Protein AF-A0A967H648-F1 (afdb_monomer)

pLDDT: mean 78.66, std 13.08, range [34.69, 94.19]

Solvent-accessible surface area (backbone atoms only — not comparable to full-atom values): 12223 Å² total; per-residue (Å²): 105,74,70,57,54,51,49,50,52,50,52,52,49,53,51,52,46,51,53,52,24,53,53,24,56,68,68,78,35,31,70,62,16,40,56,47,24,52,52,45,36,76,75,41,70,69,44,62,70,33,41,49,49,37,24,50,20,26,45,75,69,68,37,52,69,63,17,54,51,37,52,57,52,46,42,52,40,26,39,75,76,68,72,42,80,72,54,69,73,56,51,54,53,49,52,30,53,72,71,69,70,58,63,86,79,44,80,46,61,77,72,58,38,86,63,56,53,41,62,64,60,85,86,70,98,63,85,86,79,93,49,65,68,59,34,49,55,48,44,55,51,69,69,36,93,88,54,90,80,86,85,88,82,76,69,87,89,74,45,62,69,59,50,53,49,55,27,47,55,51,43,52,76,71,60,78,36,55,81,36,51,77,65,79,83,64,82,86,61,89,50,82,82,49,52,62,60,53,49,30,60,76,70,72,49,135

Nearest PDB structures (foldseek):
  2ff4-assembly1_A  TM=9.283E-01  e=3.932E-03  Mycobacterium tuberculosis H37Rv
  5lyn-assembly1_B  TM=8.301E-01  e=4.244E-02  Saccharomyces cerevisiae
  3upv-assembly1_A  TM=8.180E-01  e=7.784E-02  Saccharomyces cerevisiae S288C
  2kat-assembly1_A  TM=6.708E-01  e=6.767E-02  Bordetella parapertussis
  2lsu-assembly1_A  TM=6.032E-01  e=6.459E-02  Saccharomyces cerevisiae S288C

Foldseek 3Di:
DVVVVVVVVLVVLLVVLLVVLLVCLVVLNLVVNLVSLVVSCVSPVQDLSSLLSNLSSCVSVVNLVSSLVSLVSNQVCCCVPPVDGDDPVSVVSNVCSVVVVDDPPRPCCVVDVPLQADEPQDDDPDDDPDCVVVLVVLLVLVPPPPRPDDDDDDDPPPCSSVSVSSSQVVCSVVCVRSNHDYDQDCVVPDDPVVVVVSVCVRSVND

Secondary structure (DSSP, 8-state):
-HHHHHHHHHHHHHHHHHHHHHHHHHTT-HHHHHHHHHHHHHH-TT-HHHHHHHHHHHHHTT-HHHHHHHHHHHHHHHHHHH--PPPHHHHHHHHHHHHT------GGGTT-STT---B-PPPPSS---S-HHHHHHHHHHHH-TT---------TTS-HHHHHHHHHHHHHHTT--TT-B-----TT--SGGGHHHHHHHHTT--

Radius of gyration: 24.46 Å; Cα contacts (8 Å, |Δi|>4): 187; chains: 1; bounding box: 44×68×50 Å

Sequence (206 aa):
WLRHEREQMHQTALEAMSTVTQNHLKGDRPELALAVARQQLSLEPWRESAYRQLMTAYALAGDRGNALAQFEQCREVLWEELGVEPAVETVNLYESIKLGDYVPISEDRILEAPDEVRSNLPAYTTPLIGREAEIASLSDFIMEPNIYLITIVGPGGIGKTRLAIAAAERALTTGNFQEGSFFIDLVPLQEAGQILPTLAETLNYP

Mean predicted aligned error: 16.24 Å

Structure (mmCIF, N/CA/C/O backbone):
data_AF-A0A967H648-F1
#
_entry.id   AF-A0A967H648-F1
#
loop_
_atom_site.group_PDB
_atom_site.id
_atom_site.type_symbol
_atom_site.label_atom_id
_atom_site.label_alt_id
_atom_site.label_comp_id
_atom_site.label_asym_id
_atom_site.label_entity_id
_atom_site.label_seq_id
_atom_site.pdbx_PDB_ins_code
_atom_site.Cartn_x
_atom_site.Cartn_y
_atom_site.Cartn_z
_atom_site.occupancy
_atom_site.B_iso_or_equiv
_atom_site.auth_seq_id
_atom_site.auth_comp_id
_atom_site.auth_asym_id
_atom_site.auth_atom_id
_atom_site.pdbx_PDB_model_num
ATOM 1 N N . TRP A 1 1 ? -20.304 26.617 16.965 1.00 59.22 1 TRP A N 1
ATOM 2 C CA . TRP A 1 1 ? -21.127 25.430 16.681 1.00 59.22 1 TRP A CA 1
ATOM 3 C C . TRP A 1 1 ? -21.298 25.237 15.172 1.00 59.22 1 TRP A C 1
ATOM 5 O O . TRP A 1 1 ? -20.530 24.457 14.634 1.00 59.22 1 TRP A O 1
ATOM 15 N N . LEU A 1 2 ? -22.080 26.059 14.453 1.00 70.88 2 LEU A N 1
ATOM 16 C CA . LEU A 1 2 ? -22.266 25.949 12.984 1.00 70.88 2 LEU A CA 1
ATOM 17 C C . LEU A 1 2 ? -20.971 25.896 12.138 1.00 70.88 2 LEU A C 1
ATOM 19 O O . LEU A 1 2 ? -20.898 25.153 11.168 1.00 70.88 2 LEU A O 1
ATOM 23 N N . ARG A 1 3 ? -19.924 26.658 12.494 1.00 71.31 3 ARG A N 1
ATOM 24 C CA . ARG A 1 3 ? -18.629 26.629 11.777 1.00 71.31 3 ARG A CA 1
ATOM 25 C C . ARG A 1 3 ? -17.872 25.305 11.964 1.00 71.31 3 ARG A C 1
ATOM 27 O O . ARG A 1 3 ? -17.203 24.867 11.043 1.00 71.31 3 ARG A O 1
ATOM 34 N N . HIS A 1 4 ? -17.977 24.694 13.143 1.00 61.25 4 HIS A N 1
ATOM 35 C CA . HIS A 1 4 ? -17.301 23.433 13.462 1.00 61.25 4 HIS A CA 1
ATOM 36 C C . HIS A 1 4 ? -18.004 22.250 12.794 1.00 61.25 4 HIS A C 1
ATOM 38 O O . HIS A 1 4 ? -17.353 21.393 12.220 1.00 61.25 4 HIS A O 1
ATOM 44 N N . GLU A 1 5 ? -19.335 22.268 12.790 1.00 68.50 5 GLU A N 1
ATOM 45 C CA . GLU A 1 5 ? -20.158 21.253 12.134 1.00 68.50 5 GLU A CA 1
ATOM 46 C C . GLU A 1 5 ? -20.020 21.300 10.606 1.00 68.50 5 GLU A C 1
ATOM 48 O O . GLU A 1 5 ? -19.878 20.263 9.965 1.00 68.50 5 GLU A O 1
ATOM 53 N N . ARG A 1 6 ? -19.938 22.504 10.019 1.00 73.38 6 ARG A N 1
ATOM 54 C CA . ARG A 1 6 ? -19.627 22.672 8.591 1.00 73.38 6 ARG A CA 1
ATOM 55 C C . ARG A 1 6 ? -18.245 22.125 8.229 1.00 73.38 6 ARG A C 1
ATOM 57 O O . ARG A 1 6 ? -18.109 21.501 7.187 1.00 73.38 6 ARG A O 1
ATOM 64 N N . GLU A 1 7 ? -17.241 22.367 9.070 1.00 73.56 7 GLU A N 1
ATOM 65 C CA . GLU A 1 7 ? -15.884 21.850 8.858 1.00 73.56 7 GLU A CA 1
ATOM 66 C C . GLU A 1 7 ? -15.846 20.321 8.961 1.00 73.56 7 GLU A C 1
ATOM 68 O O . GLU A 1 7 ? -15.281 19.663 8.098 1.00 73.56 7 GLU A O 1
ATOM 73 N N . GLN A 1 8 ? -16.520 19.739 9.956 1.00 72.38 8 GLN A N 1
ATOM 74 C CA . GLN A 1 8 ? -16.640 18.285 10.080 1.00 72.38 8 GLN A CA 1
ATOM 75 C C . GLN A 1 8 ? -17.327 17.668 8.859 1.00 72.38 8 GLN A C 1
ATOM 77 O O . GLN A 1 8 ? -16.794 16.733 8.276 1.00 72.38 8 GLN A O 1
ATOM 82 N N . MET A 1 9 ? -18.459 18.228 8.417 1.00 75.81 9 MET A N 1
ATOM 83 C CA . MET A 1 9 ? -19.143 17.769 7.204 1.00 75.81 9 MET A CA 1
ATOM 84 C C . MET A 1 9 ? -18.262 17.880 5.955 1.00 75.81 9 MET A C 1
ATOM 86 O O . MET A 1 9 ? -18.315 17.004 5.096 1.00 75.81 9 MET A O 1
ATOM 90 N N . HIS A 1 10 ? -17.451 18.935 5.855 1.00 75.12 10 HIS A N 1
ATOM 91 C CA . HIS A 1 10 ? -16.510 19.132 4.756 1.00 75.12 10 HIS A CA 1
ATOM 92 C C . HIS A 1 10 ? -15.409 18.062 4.746 1.00 75.12 10 HIS A C 1
ATOM 94 O O . HIS A 1 10 ? -15.196 17.417 3.720 1.00 75.12 10 HIS A O 1
ATOM 100 N N . GLN A 1 11 ? -14.779 17.804 5.897 1.00 74.62 11 GLN A N 1
ATOM 101 C CA . GLN A 1 11 ? -13.762 16.756 6.037 1.00 74.62 11 GLN A CA 1
ATOM 102 C C . GLN A 1 11 ? -14.338 15.366 5.744 1.00 74.62 11 GLN A C 1
ATOM 104 O O . GLN A 1 11 ? -13.783 14.635 4.927 1.00 74.62 11 GLN A O 1
ATOM 109 N N . THR A 1 12 ? -15.504 15.032 6.310 1.00 78.56 12 THR A N 1
ATOM 110 C CA . THR A 1 12 ? -16.178 13.747 6.061 1.00 78.56 12 THR A CA 1
ATOM 111 C C . THR A 1 12 ? -16.561 13.573 4.590 1.00 78.56 12 THR A C 1
ATOM 113 O O . THR A 1 12 ? -16.426 12.479 4.045 1.00 78.56 12 THR A O 1
ATOM 116 N N . ALA A 1 13 ? -17.018 14.635 3.918 1.00 74.62 13 ALA A N 1
ATOM 117 C CA . ALA A 1 13 ? -17.323 14.581 2.491 1.00 74.62 13 ALA A CA 1
ATOM 118 C C . ALA A 1 13 ? -16.065 14.297 1.656 1.00 74.62 13 ALA A C 1
ATOM 120 O O . ALA A 1 13 ? -16.106 13.456 0.762 1.00 74.62 13 ALA A O 1
ATOM 121 N N . LEU A 1 14 ? -14.942 14.947 1.966 1.00 73.00 14 LEU A N 1
ATOM 122 C CA . LEU A 1 14 ? -13.683 14.751 1.245 1.00 73.00 14 LEU A CA 1
ATOM 123 C C . LEU A 1 14 ? -13.066 13.371 1.495 1.00 73.00 14 LEU A C 1
ATOM 125 O O . LEU A 1 14 ? -12.559 12.758 0.556 1.00 73.00 14 LEU A O 1
ATOM 129 N N . GLU A 1 15 ? -13.153 12.851 2.719 1.00 75.81 15 GLU A N 1
ATOM 130 C CA . GLU A 1 15 ? -12.766 11.473 3.042 1.00 75.81 15 GLU A CA 1
ATOM 131 C C . GLU A 1 15 ? -13.607 10.465 2.251 1.00 75.81 15 GLU A C 1
ATOM 133 O O . GLU A 1 15 ? -13.053 9.622 1.545 1.00 75.81 15 GLU A O 1
ATOM 138 N N . ALA A 1 16 ? -14.937 10.606 2.274 1.00 72.44 16 ALA A N 1
ATOM 139 C CA . ALA A 1 16 ? -15.838 9.730 1.531 1.00 72.44 16 ALA A CA 1
ATOM 140 C C . ALA A 1 16 ? -15.582 9.787 0.015 1.00 72.44 16 ALA A C 1
ATOM 142 O O . ALA A 1 16 ? -15.537 8.751 -0.651 1.00 72.44 16 ALA A O 1
ATOM 143 N N . MET A 1 17 ? -15.368 10.984 -0.539 1.00 73.44 17 MET A N 1
ATOM 144 C CA . MET A 1 17 ? -15.023 11.160 -1.951 1.00 73.44 17 MET A CA 1
ATOM 145 C C . MET A 1 17 ? -13.672 10.527 -2.289 1.00 73.44 17 MET A C 1
ATOM 147 O O . MET A 1 17 ? -13.553 9.909 -3.343 1.00 73.44 17 MET A O 1
ATOM 151 N N . SER A 1 18 ? -12.680 10.621 -1.400 1.00 74.44 18 SER A N 1
ATOM 152 C CA . SER A 1 18 ? -11.383 9.963 -1.581 1.00 74.44 18 SER A CA 1
ATOM 153 C C . SER A 1 18 ? -11.526 8.439 -1.629 1.00 74.44 18 SER A C 1
ATOM 155 O O . SER A 1 18 ? -10.979 7.806 -2.533 1.00 74.44 18 SER A O 1
ATOM 157 N N . THR A 1 19 ? -12.313 7.853 -0.721 1.00 72.44 19 THR A N 1
ATOM 158 C CA . THR A 1 19 ? -12.600 6.409 -0.705 1.00 72.44 19 THR A CA 1
ATOM 159 C C . THR A 1 19 ? -13.318 5.958 -1.979 1.00 72.44 19 THR A C 1
ATOM 161 O O . THR A 1 19 ? -12.936 4.959 -2.587 1.00 72.44 19 THR A O 1
ATOM 164 N N . VAL A 1 20 ? -14.330 6.705 -2.434 1.00 72.69 20 VAL A N 1
ATOM 165 C CA . VAL A 1 20 ? -15.060 6.394 -3.676 1.00 72.69 20 VAL A CA 1
ATOM 166 C C . VAL A 1 20 ? -14.138 6.468 -4.894 1.00 72.69 20 VAL A C 1
ATOM 168 O O . VAL A 1 20 ? -14.156 5.559 -5.727 1.00 72.69 20 VAL A O 1
ATOM 171 N N . THR A 1 21 ? -13.298 7.502 -4.992 1.00 71.19 21 THR A N 1
ATOM 172 C CA . THR A 1 21 ? -12.327 7.617 -6.085 1.00 71.19 21 THR A CA 1
ATOM 173 C C . THR A 1 21 ? -11.345 6.449 -6.084 1.00 71.19 21 THR A C 1
ATOM 175 O O . THR A 1 21 ? -11.124 5.852 -7.135 1.00 71.19 21 THR A O 1
ATOM 178 N N . GLN A 1 22 ? -10.788 6.080 -4.925 1.00 74.06 22 GLN A N 1
ATOM 179 C CA . GLN A 1 22 ? -9.893 4.925 -4.815 1.00 74.06 22 GLN A CA 1
ATOM 180 C C . GLN A 1 22 ? -10.574 3.639 -5.292 1.00 74.06 22 GLN A C 1
ATOM 182 O O . GLN A 1 22 ? -9.993 2.915 -6.096 1.00 74.06 22 GLN A O 1
ATOM 187 N N . ASN A 1 23 ? -11.819 3.386 -4.885 1.00 69.50 23 ASN A N 1
ATOM 188 C CA . ASN A 1 23 ? -12.576 2.213 -5.330 1.00 69.50 23 ASN A CA 1
ATOM 189 C C . ASN A 1 23 ? -12.805 2.201 -6.852 1.00 69.50 23 ASN A C 1
ATOM 191 O O . ASN A 1 23 ? -12.713 1.149 -7.483 1.00 69.50 23 ASN A O 1
ATOM 195 N N . HIS A 1 24 ? -13.051 3.358 -7.473 1.00 71.62 24 HIS A N 1
ATOM 196 C CA . HIS A 1 24 ? -13.185 3.454 -8.931 1.00 71.62 24 HIS A CA 1
ATOM 197 C C . HIS A 1 24 ? -11.870 3.239 -9.685 1.00 71.62 24 HIS A C 1
ATOM 199 O O . HIS A 1 24 ? -11.883 2.604 -10.739 1.00 71.62 24 HIS A O 1
ATOM 205 N N . LEU A 1 25 ? -10.751 3.727 -9.142 1.00 69.06 25 LEU A N 1
ATOM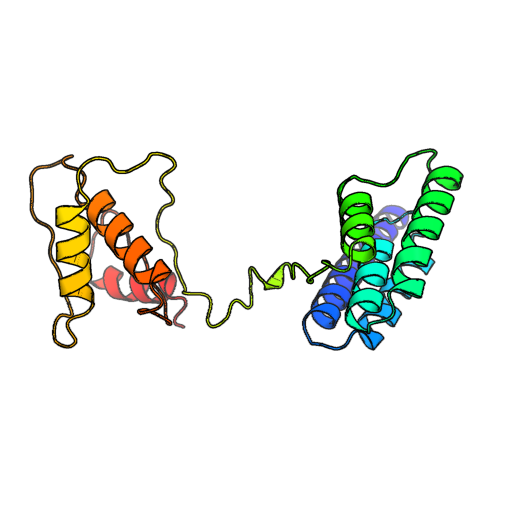 206 C CA . LEU A 1 25 ? -9.417 3.480 -9.698 1.00 69.06 25 LEU A CA 1
ATOM 207 C C . LEU A 1 25 ? -9.052 1.991 -9.670 1.00 69.06 25 LEU A C 1
ATOM 209 O O . LEU A 1 25 ? -8.361 1.520 -10.565 1.00 69.06 25 LEU A O 1
ATOM 213 N N . LYS A 1 26 ? -9.536 1.255 -8.664 1.00 69.25 26 LYS A N 1
ATOM 214 C CA . LYS A 1 26 ? -9.311 -0.189 -8.515 1.00 69.25 26 LYS A CA 1
ATOM 215 C C . LYS A 1 26 ? -10.213 -1.025 -9.426 1.00 69.25 26 LYS A C 1
ATOM 217 O O . LYS A 1 26 ? -9.751 -1.979 -10.032 1.00 69.25 26 LYS A O 1
ATOM 222 N N . GLY A 1 27 ? -11.484 -0.645 -9.572 1.00 66.31 27 GLY A N 1
ATOM 223 C CA . GLY A 1 27 ? -12.483 -1.400 -10.340 1.00 66.31 27 GLY A CA 1
ATOM 224 C C . GLY A 1 27 ? -12.446 -1.225 -11.866 1.00 66.31 27 GLY A C 1
ATOM 225 O O . GLY A 1 27 ? -13.492 -1.401 -12.489 1.00 66.31 27 GLY A O 1
ATOM 226 N N . ASP A 1 28 ? -11.309 -0.823 -12.447 1.00 63.34 28 ASP A N 1
ATOM 227 C CA . ASP A 1 28 ? -11.113 -0.548 -13.887 1.00 63.34 28 ASP A CA 1
ATOM 228 C C . ASP A 1 28 ? -12.129 0.454 -14.486 1.00 63.34 28 ASP A C 1
ATOM 230 O O . ASP A 1 28 ? -12.568 0.354 -15.631 1.00 63.34 28 ASP A O 1
ATOM 234 N N . ARG A 1 29 ? -12.558 1.446 -13.687 1.00 71.19 29 ARG A N 1
ATOM 235 C CA . ARG A 1 29 ? -13.487 2.516 -14.111 1.00 71.19 29 ARG A CA 1
ATOM 236 C C . ARG A 1 29 ? -12.846 3.898 -13.946 1.00 71.19 29 ARG A C 1
ATOM 238 O O . ARG A 1 29 ? -13.342 4.709 -13.154 1.00 71.19 29 ARG A O 1
ATOM 245 N N . PRO A 1 30 ? -11.769 4.206 -14.694 1.00 72.00 30 PRO A N 1
ATOM 246 C CA . PRO A 1 30 ? -11.028 5.459 -14.543 1.00 72.00 30 PRO A CA 1
ATOM 247 C C . PRO A 1 30 ? -11.895 6.698 -14.812 1.00 72.00 30 PRO A C 1
ATOM 249 O O . PRO A 1 30 ? -11.698 7.737 -14.188 1.00 72.00 30 PRO A O 1
ATOM 252 N N . GLU A 1 31 ? -12.917 6.589 -15.662 1.00 74.50 31 GLU A N 1
ATOM 253 C CA . GLU A 1 31 ? -13.843 7.687 -15.972 1.00 74.50 31 GLU A CA 1
ATOM 254 C C . GLU A 1 31 ? -14.627 8.184 -14.746 1.00 74.50 31 GLU A C 1
ATOM 256 O O . GLU A 1 31 ? -14.790 9.391 -14.549 1.00 74.50 31 GLU A O 1
ATOM 261 N N . LEU A 1 32 ? -15.078 7.266 -13.885 1.00 74.19 32 LEU A N 1
ATOM 262 C CA . LEU A 1 32 ? -15.800 7.621 -12.660 1.00 74.19 32 LEU A CA 1
ATOM 263 C C . LEU A 1 32 ? -14.851 8.215 -11.613 1.00 74.19 32 LEU A C 1
ATOM 265 O O . LEU A 1 32 ? -15.215 9.167 -10.923 1.00 74.19 32 LEU A O 1
ATOM 269 N N . ALA A 1 33 ? -13.614 7.715 -11.544 1.00 76.50 33 ALA A N 1
ATOM 270 C CA . ALA A 1 33 ? -12.578 8.288 -10.692 1.00 76.50 33 ALA A CA 1
ATOM 271 C C . ALA A 1 33 ? -12.236 9.734 -11.095 1.00 76.50 33 ALA A C 1
ATOM 273 O O . ALA A 1 33 ? -12.127 10.604 -10.230 1.00 76.50 33 ALA A O 1
ATOM 274 N N . LEU A 1 34 ? -12.142 10.015 -12.402 1.00 81.81 34 LEU A N 1
ATOM 275 C CA . LEU A 1 34 ? -11.912 11.365 -12.926 1.00 81.81 34 LEU A CA 1
ATOM 276 C C . LEU A 1 34 ? -13.003 12.344 -12.479 1.00 81.81 34 LEU A C 1
ATOM 278 O O . LEU A 1 34 ? -12.693 13.462 -12.065 1.00 81.81 34 LEU A O 1
ATOM 282 N N . ALA A 1 35 ? -14.273 11.940 -12.550 1.00 81.75 35 ALA A N 1
ATOM 283 C CA . ALA A 1 35 ? -15.392 12.798 -12.171 1.00 81.75 35 ALA A CA 1
ATOM 284 C C . ALA A 1 35 ? -15.342 13.186 -10.682 1.00 81.75 35 ALA A C 1
ATOM 286 O O . ALA A 1 35 ? -15.442 14.369 -10.347 1.00 81.75 35 ALA A O 1
ATOM 287 N N . VAL A 1 36 ? -15.128 12.208 -9.796 1.00 78.62 36 VAL A N 1
ATOM 288 C CA . VAL A 1 36 ? -15.108 12.438 -8.342 1.00 78.62 36 VAL A CA 1
ATOM 289 C C . VAL A 1 36 ? -13.867 13.230 -7.917 1.00 78.62 36 VAL A C 1
ATOM 291 O O . VAL A 1 36 ? -13.980 14.160 -7.120 1.00 78.62 36 VAL A O 1
ATOM 294 N N . ALA A 1 37 ? -12.693 12.940 -8.483 1.00 81.88 37 ALA A N 1
ATOM 295 C CA . ALA A 1 37 ? -11.467 13.671 -8.162 1.00 81.88 37 ALA A CA 1
ATOM 296 C C . ALA A 1 37 ? -11.504 15.140 -8.632 1.00 81.88 37 ALA A C 1
ATOM 298 O O . ALA A 1 37 ? -11.070 16.031 -7.903 1.00 81.88 37 ALA A O 1
ATOM 299 N N . ARG A 1 38 ? -12.110 15.436 -9.794 1.00 85.56 38 ARG A N 1
ATOM 300 C CA . ARG A 1 38 ? -12.354 16.830 -10.222 1.00 85.56 38 ARG A CA 1
ATOM 301 C C . ARG A 1 38 ? -13.264 17.574 -9.249 1.00 85.56 38 ARG A C 1
ATOM 303 O O . ARG A 1 38 ? -13.045 18.753 -8.980 1.00 85.56 38 ARG A O 1
ATOM 310 N N . GLN A 1 39 ? -14.269 16.892 -8.705 1.00 85.88 39 GLN A N 1
ATOM 311 C CA . GLN A 1 39 ? -15.148 17.487 -7.706 1.00 85.88 39 GLN A CA 1
ATOM 312 C C . GLN A 1 39 ? -14.391 17.789 -6.399 1.00 85.88 39 GLN A C 1
ATOM 314 O O . GLN A 1 39 ? -14.629 18.838 -5.808 1.00 85.88 39 GLN A O 1
ATOM 319 N N . GLN A 1 40 ? -13.427 16.956 -5.985 1.00 84.50 40 GLN A N 1
ATOM 320 C CA . GLN A 1 40 ? -12.563 17.268 -4.835 1.00 84.50 40 GLN A CA 1
ATOM 321 C C . GLN A 1 40 ? -11.733 18.540 -5.069 1.00 84.50 40 GLN A C 1
ATOM 323 O O . GLN A 1 40 ? -11.703 19.404 -4.198 1.00 84.50 40 GLN A O 1
ATOM 328 N N . LEU A 1 41 ? -11.136 18.710 -6.257 1.00 87.81 41 LEU A N 1
ATOM 329 C CA . LEU A 1 41 ? -10.382 19.930 -6.590 1.00 87.81 41 LEU A CA 1
ATOM 330 C C . LEU A 1 41 ? -11.250 21.189 -6.643 1.00 87.81 41 LEU A C 1
ATOM 332 O O . LEU A 1 41 ? -10.764 22.278 -6.358 1.00 87.81 41 LEU A O 1
ATOM 336 N N . SER A 1 42 ? -12.538 21.061 -6.977 1.00 88.88 42 SER A N 1
ATOM 337 C CA . SER A 1 42 ? -13.464 22.199 -6.918 1.00 88.88 42 SER A CA 1
ATOM 338 C C . SER A 1 42 ? -13.749 22.675 -5.487 1.00 88.88 42 SER A C 1
ATOM 340 O O . SER A 1 42 ? -14.147 23.823 -5.300 1.00 88.88 42 SER A O 1
ATOM 342 N N . LEU A 1 43 ? -13.549 21.801 -4.492 1.00 84.94 43 LEU A N 1
ATOM 343 C CA . LEU A 1 43 ? -13.720 22.105 -3.070 1.00 84.94 43 LEU A CA 1
ATOM 344 C C . LEU A 1 43 ? -12.409 22.588 -2.437 1.00 84.94 43 LEU A C 1
ATOM 346 O O . LEU A 1 43 ? -12.404 23.611 -1.758 1.00 84.94 43 LEU A O 1
ATOM 350 N N . GLU A 1 44 ? -11.306 21.878 -2.687 1.00 85.44 44 GLU A N 1
ATOM 351 C CA . GLU A 1 44 ? -9.973 22.203 -2.166 1.00 85.44 44 GLU A CA 1
ATOM 352 C C . GLU A 1 44 ? -8.922 22.148 -3.290 1.00 85.44 44 GLU A C 1
ATOM 354 O O . GLU A 1 44 ? -8.289 21.107 -3.500 1.00 85.44 44 GLU A O 1
ATOM 359 N N . PRO A 1 45 ? -8.692 23.264 -4.011 1.00 89.69 45 PRO A N 1
ATOM 360 C CA . PRO A 1 45 ? -7.738 23.309 -5.118 1.00 89.69 45 PRO A CA 1
ATOM 361 C C . PRO A 1 45 ? -6.295 22.982 -4.728 1.00 89.69 45 PRO A C 1
ATOM 363 O O . PRO A 1 45 ? -5.541 22.535 -5.580 1.00 89.69 45 PRO A O 1
ATOM 366 N N . TRP A 1 46 ? -5.903 23.184 -3.466 1.00 84.19 46 TRP A N 1
ATOM 367 C CA . TRP A 1 46 ? -4.557 22.904 -2.940 1.00 84.19 46 TRP A CA 1
ATOM 368 C C . TRP A 1 46 ? -4.369 21.456 -2.452 1.00 84.19 46 TRP A C 1
ATOM 370 O O . TRP A 1 46 ? -3.314 21.103 -1.925 1.00 84.19 46 TRP A O 1
ATOM 380 N N . ARG A 1 47 ? -5.384 20.591 -2.572 1.00 86.25 47 ARG A N 1
ATOM 381 C CA . ARG A 1 47 ? -5.324 19.225 -2.041 1.00 86.25 47 ARG A CA 1
ATOM 382 C C . ARG A 1 47 ? -4.587 18.282 -2.993 1.00 86.25 47 ARG A C 1
ATOM 384 O O . ARG A 1 47 ? -5.164 17.726 -3.926 1.00 86.25 47 ARG A O 1
ATOM 391 N N . GLU A 1 48 ? -3.322 18.005 -2.690 1.00 87.75 48 GLU A N 1
ATOM 392 C CA . GLU A 1 48 ? -2.458 17.127 -3.497 1.00 87.75 48 GLU A CA 1
ATOM 393 C C . GLU A 1 48 ? -3.026 15.726 -3.750 1.00 87.75 48 GLU A C 1
ATOM 395 O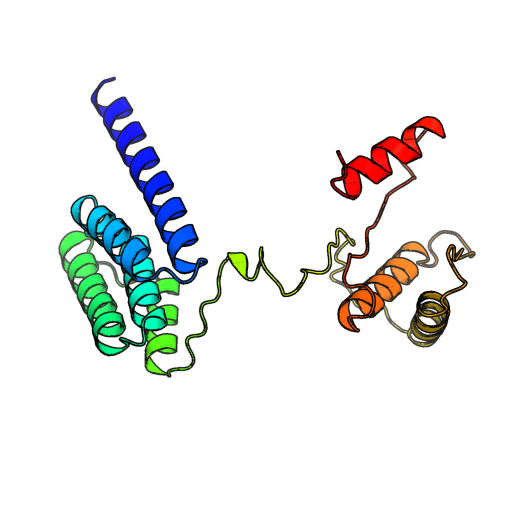 O . GLU A 1 48 ? -2.831 15.160 -4.826 1.00 87.75 48 GLU A O 1
ATOM 400 N N . SER A 1 49 ? -3.754 15.152 -2.783 1.00 84.88 49 SER A N 1
ATOM 401 C CA . SER A 1 49 ? -4.334 13.811 -2.930 1.00 84.88 49 SER A CA 1
ATOM 402 C C . SER A 1 49 ? -5.303 13.719 -4.112 1.00 84.88 49 SER A C 1
ATOM 404 O O . SER A 1 49 ? -5.353 12.682 -4.770 1.00 84.88 49 SER A O 1
ATOM 406 N N . ALA A 1 50 ? -6.041 14.794 -4.408 1.00 86.62 50 ALA A N 1
ATOM 407 C CA . ALA A 1 50 ? -6.981 14.840 -5.523 1.00 86.62 50 ALA A CA 1
ATOM 408 C C . ALA A 1 50 ? -6.252 14.929 -6.877 1.00 86.62 50 ALA A C 1
ATOM 410 O O . ALA A 1 50 ? -6.641 14.245 -7.825 1.00 86.62 50 ALA A O 1
ATOM 411 N N . TYR A 1 51 ? -5.140 15.673 -6.959 1.00 91.56 51 TYR A N 1
ATOM 412 C CA . TYR A 1 51 ? -4.279 15.657 -8.149 1.00 91.56 51 TYR A CA 1
ATOM 413 C C . TYR A 1 51 ? -3.660 14.284 -8.377 1.00 91.56 51 TYR A C 1
ATOM 415 O O . TYR A 1 51 ? -3.719 13.781 -9.496 1.00 91.56 51 TYR A O 1
ATOM 423 N N . ARG A 1 52 ? -3.145 13.629 -7.326 1.00 91.06 52 ARG A N 1
ATOM 424 C CA . ARG A 1 52 ? -2.623 12.258 -7.440 1.00 91.06 52 ARG A CA 1
ATOM 425 C C . ARG A 1 52 ? -3.687 11.294 -7.970 1.00 91.06 52 ARG A C 1
ATOM 427 O O . ARG A 1 52 ? -3.396 10.504 -8.859 1.00 91.06 52 ARG A O 1
ATOM 434 N N . GLN A 1 53 ? -4.933 11.402 -7.506 1.00 88.69 53 GLN A N 1
ATOM 435 C CA . GLN A 1 53 ? -6.043 10.593 -8.022 1.00 88.69 53 GLN A CA 1
ATOM 436 C C . GLN A 1 53 ? -6.326 10.841 -9.513 1.00 88.69 53 GLN A C 1
ATOM 438 O O . GLN A 1 53 ? -6.543 9.880 -10.251 1.00 88.69 53 GLN A O 1
ATOM 443 N N . LEU A 1 54 ? -6.288 12.096 -9.979 1.00 90.62 54 LEU A N 1
ATOM 444 C CA . LEU A 1 54 ? -6.445 12.417 -11.404 1.00 90.62 54 LEU A CA 1
ATOM 445 C C . LEU A 1 54 ? -5.274 11.914 -12.247 1.00 90.62 54 LEU A C 1
ATOM 447 O O . LEU A 1 54 ? -5.501 11.326 -13.302 1.00 90.62 54 LEU A O 1
ATOM 451 N N . MET A 1 55 ? -4.039 12.113 -11.781 1.00 91.38 55 MET A N 1
ATOM 452 C CA . MET A 1 55 ? -2.829 11.606 -12.432 1.00 91.38 55 MET A CA 1
ATOM 453 C C . MET A 1 55 ? -2.916 10.090 -12.632 1.00 91.38 55 MET A C 1
ATOM 455 O O . MET A 1 55 ? -2.717 9.606 -13.745 1.00 91.38 55 MET A O 1
ATOM 459 N N . THR A 1 56 ? -3.300 9.356 -11.584 1.00 88.69 56 THR A N 1
ATOM 460 C CA . THR A 1 56 ? -3.514 7.906 -11.641 1.00 88.69 56 THR A CA 1
ATOM 461 C C . THR A 1 56 ? -4.637 7.531 -12.603 1.00 88.69 56 THR A C 1
ATOM 463 O O . THR A 1 56 ? -4.449 6.648 -13.435 1.00 88.69 56 THR A O 1
ATOM 466 N N . ALA A 1 57 ? -5.792 8.203 -12.543 1.00 87.44 57 ALA A N 1
ATOM 467 C CA . ALA A 1 57 ? -6.925 7.899 -13.418 1.00 87.44 57 ALA A CA 1
ATOM 468 C C . ALA A 1 57 ? -6.574 8.066 -14.905 1.00 87.44 57 ALA A C 1
ATOM 470 O O . ALA A 1 57 ? -6.892 7.200 -15.719 1.00 87.44 57 ALA A O 1
ATOM 471 N N . TYR A 1 58 ? -5.882 9.154 -15.256 1.00 87.50 58 TYR A N 1
ATOM 472 C CA . TYR A 1 58 ? -5.414 9.389 -16.620 1.00 87.50 58 TYR A CA 1
ATOM 473 C C . TYR A 1 58 ? -4.346 8.383 -17.047 1.00 87.50 58 TYR A C 1
ATOM 475 O O . TYR A 1 58 ? -4.403 7.885 -18.169 1.00 87.50 58 TYR A O 1
ATOM 483 N N . ALA A 1 59 ? -3.410 8.038 -16.159 1.00 87.25 59 ALA A N 1
ATOM 484 C CA . ALA A 1 59 ? -2.400 7.027 -16.448 1.00 87.25 59 ALA A CA 1
ATOM 485 C C . ALA A 1 59 ? -3.031 5.651 -16.732 1.00 87.25 59 ALA A C 1
ATOM 487 O O . ALA A 1 59 ? -2.640 5.000 -17.699 1.00 87.25 59 ALA A O 1
ATOM 488 N N . LEU A 1 60 ? -4.052 5.245 -15.964 1.00 82.81 60 LEU A N 1
ATOM 489 C CA . LEU A 1 60 ? -4.799 3.998 -16.191 1.00 82.81 60 LEU A CA 1
ATOM 490 C C . LEU A 1 60 ? -5.619 4.018 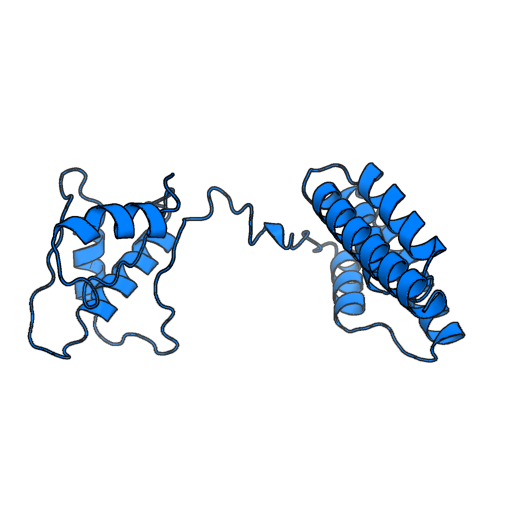-17.478 1.00 82.81 60 LEU A C 1
ATOM 492 O O . LEU A 1 60 ? -5.687 3.015 -18.180 1.00 82.81 60 LEU A O 1
ATOM 496 N N . ALA A 1 61 ? -6.185 5.172 -17.829 1.00 83.38 61 ALA A N 1
ATOM 497 C CA . ALA A 1 61 ? -6.862 5.368 -19.107 1.00 83.38 61 ALA A CA 1
ATOM 498 C C . ALA A 1 61 ? -5.894 5.420 -20.312 1.00 83.38 61 ALA A C 1
ATOM 500 O O . ALA A 1 61 ? -6.338 5.592 -21.446 1.00 83.38 61 ALA A O 1
ATOM 501 N N . GLY A 1 62 ? -4.577 5.303 -20.092 1.00 84.06 62 GLY A N 1
ATOM 502 C CA . GLY A 1 62 ? -3.549 5.401 -21.131 1.00 84.06 62 GLY A CA 1
ATOM 503 C C . GLY A 1 62 ? -3.252 6.833 -21.592 1.00 84.06 62 GLY A C 1
ATOM 504 O O . GLY A 1 62 ? -2.450 7.037 -22.503 1.00 84.06 62 GLY A O 1
ATOM 505 N N . ASP A 1 63 ? -3.850 7.841 -20.956 1.00 86.00 63 ASP A N 1
ATOM 506 C CA . ASP A 1 63 ? -3.678 9.254 -21.285 1.00 86.00 63 ASP A CA 1
ATOM 507 C C . ASP A 1 63 ? -2.570 9.893 -20.440 1.00 86.00 63 ASP A C 1
ATOM 509 O O . ASP A 1 63 ? -2.772 10.727 -19.553 1.00 86.00 63 ASP A O 1
ATOM 513 N N . ARG A 1 64 ? -1.337 9.486 -20.732 1.00 87.94 64 ARG A N 1
ATOM 514 C CA . ARG A 1 64 ? -0.146 9.991 -20.042 1.00 87.94 64 ARG A CA 1
ATOM 515 C C . ARG A 1 64 ? 0.016 11.513 -20.154 1.00 87.94 64 ARG A C 1
ATOM 517 O O . ARG A 1 64 ? 0.546 12.134 -19.236 1.00 87.94 64 ARG A O 1
ATOM 524 N N . GLY A 1 65 ? -0.409 12.117 -21.264 1.00 87.25 65 GLY A N 1
ATOM 525 C CA . GLY A 1 65 ? -0.290 13.561 -21.481 1.00 87.25 65 GLY A CA 1
ATOM 526 C C . GLY A 1 65 ? -1.105 14.351 -20.462 1.00 87.25 65 GLY A C 1
ATOM 527 O O . GLY A 1 65 ? -0.567 15.234 -19.792 1.00 87.25 65 GLY A O 1
ATOM 528 N N . ASN A 1 66 ? -2.375 13.974 -20.284 1.00 89.38 66 ASN A N 1
ATOM 529 C CA . ASN A 1 66 ? -3.225 14.588 -19.270 1.00 89.38 66 ASN A CA 1
ATOM 530 C C . ASN A 1 66 ? -2.743 14.286 -17.846 1.00 89.38 66 ASN A C 1
ATOM 532 O O . ASN A 1 66 ? -2.789 15.178 -17.002 1.00 89.38 66 ASN A O 1
ATOM 536 N N . ALA A 1 67 ? -2.205 13.091 -17.581 1.00 89.94 67 ALA A N 1
ATOM 537 C CA . ALA A 1 67 ? -1.630 12.769 -16.276 1.00 89.94 67 ALA A CA 1
ATOM 538 C C . ALA A 1 67 ? -0.474 13.714 -15.890 1.00 89.94 67 ALA A C 1
ATOM 540 O O . ALA A 1 67 ? -0.469 14.266 -14.792 1.00 89.94 67 ALA A O 1
ATOM 541 N N . LEU A 1 68 ? 0.479 13.963 -16.795 1.00 91.88 68 LEU A N 1
ATOM 542 C CA . LEU A 1 68 ? 1.603 14.870 -16.523 1.00 91.88 68 LEU A CA 1
ATOM 543 C C . LEU A 1 68 ? 1.152 16.332 -16.388 1.00 91.88 68 LEU A C 1
ATOM 545 O O . LEU A 1 68 ? 1.681 17.053 -15.547 1.00 91.88 68 LEU A O 1
ATOM 549 N N . ALA A 1 69 ? 0.142 16.757 -17.153 1.00 91.94 69 ALA A N 1
ATOM 550 C CA . ALA A 1 69 ? -0.421 18.103 -17.038 1.00 91.94 69 ALA A CA 1
ATOM 551 C C . ALA A 1 69 ? -1.026 18.375 -15.646 1.00 91.94 69 ALA A C 1
ATOM 553 O O . ALA A 1 69 ? -0.931 19.493 -15.146 1.00 91.94 69 ALA A O 1
ATOM 554 N N . GLN A 1 70 ? -1.602 17.357 -14.991 1.00 94.06 70 GLN A N 1
ATOM 555 C CA . GLN A 1 70 ? -2.140 17.503 -13.632 1.00 94.06 70 GLN A CA 1
ATOM 556 C C . GLN A 1 70 ? -1.057 17.764 -12.578 1.00 94.06 70 GLN A C 1
ATOM 558 O O . GLN A 1 70 ? -1.321 18.469 -11.608 1.00 94.06 70 GLN A O 1
ATOM 563 N N . PHE A 1 71 ? 0.159 17.244 -12.762 1.00 93.19 71 PHE A N 1
ATOM 564 C CA . PHE A 1 71 ? 1.277 17.550 -11.867 1.00 93.19 71 PHE A CA 1
ATOM 565 C C . PHE A 1 71 ? 1.708 19.013 -11.975 1.00 93.19 71 PHE A C 1
ATOM 567 O O . PHE A 1 71 ? 1.892 19.675 -10.957 1.00 93.19 71 PHE A O 1
ATOM 574 N N . GLU A 1 72 ? 1.839 19.524 -13.201 1.00 93.88 72 GLU A N 1
ATOM 575 C CA . GLU A 1 72 ? 2.221 20.923 -13.427 1.00 93.88 72 GLU A CA 1
ATOM 576 C C . GLU A 1 72 ? 1.181 21.870 -12.809 1.00 93.88 72 GLU A C 1
ATOM 578 O O . GLU A 1 72 ? 1.548 22.793 -12.086 1.00 93.88 72 GLU A O 1
ATOM 583 N N . GLN A 1 73 ? -0.109 21.563 -12.987 1.00 91.88 73 GLN A N 1
ATOM 584 C CA . GLN A 1 73 ? -1.205 22.310 -12.368 1.00 91.88 73 GLN A CA 1
ATOM 585 C C . GLN A 1 73 ? -1.167 22.243 -10.831 1.00 91.88 73 GLN A C 1
ATOM 587 O O . GLN A 1 73 ? -1.352 23.260 -10.168 1.00 91.88 73 GLN A O 1
ATOM 592 N N . CYS A 1 74 ? -0.897 21.067 -10.255 1.00 93.25 74 CYS A N 1
ATOM 593 C CA . CYS A 1 74 ? -0.723 20.903 -8.809 1.00 93.25 74 CYS A CA 1
ATOM 594 C C . CYS A 1 74 ? 0.406 21.798 -8.280 1.00 93.25 74 CYS A C 1
ATOM 596 O O . CYS A 1 74 ? 0.213 22.530 -7.312 1.00 93.25 74 CYS A O 1
ATOM 598 N N . ARG A 1 75 ? 1.570 21.783 -8.944 1.00 92.00 75 ARG A N 1
ATOM 599 C CA . ARG A 1 75 ? 2.731 22.594 -8.554 1.00 92.00 75 ARG A CA 1
ATOM 600 C C . ARG A 1 75 ? 2.422 24.089 -8.604 1.00 92.00 75 ARG A C 1
ATOM 602 O O . ARG A 1 75 ? 2.780 24.799 -7.672 1.00 92.00 75 ARG A O 1
ATOM 609 N N . GLU A 1 76 ? 1.763 24.558 -9.663 1.00 94.19 76 GLU A N 1
ATOM 610 C CA . GLU A 1 76 ? 1.353 25.962 -9.789 1.00 94.19 76 GLU A CA 1
ATOM 611 C C . GLU A 1 76 ? 0.419 26.372 -8.646 1.00 94.19 76 GLU A C 1
ATOM 613 O O . GLU A 1 76 ? 0.706 27.339 -7.945 1.00 94.19 76 GLU A O 1
ATOM 618 N N . VAL A 1 77 ? -0.633 25.591 -8.382 1.00 92.88 77 VAL A N 1
ATOM 619 C CA . VAL A 1 77 ? -1.612 25.913 -7.332 1.00 92.88 77 VAL A CA 1
ATOM 620 C C . VAL A 1 77 ? -0.997 25.862 -5.931 1.00 92.88 77 VAL A C 1
ATOM 622 O O . VAL A 1 77 ? -1.253 26.751 -5.123 1.00 92.88 77 VAL A O 1
ATOM 625 N N . LEU A 1 78 ? -0.164 24.865 -5.616 1.00 89.62 78 LEU A N 1
ATOM 626 C CA . LEU A 1 78 ? 0.521 24.801 -4.317 1.00 89.62 78 LEU A CA 1
ATOM 627 C C . LEU A 1 78 ? 1.475 25.974 -4.111 1.00 89.62 78 LEU A C 1
ATOM 629 O O . LEU A 1 78 ? 1.567 26.510 -3.005 1.00 89.62 78 LEU A O 1
ATOM 633 N N . TRP A 1 79 ? 2.174 26.384 -5.167 1.00 90.06 79 TRP A N 1
ATOM 634 C CA . TRP A 1 79 ? 3.070 27.522 -5.092 1.00 90.06 79 TRP A CA 1
ATOM 635 C C . TRP A 1 79 ? 2.303 28.835 -4.902 1.00 90.06 79 TRP A C 1
ATOM 637 O O . TRP A 1 79 ? 2.664 29.628 -4.035 1.00 90.06 79 TRP A O 1
ATOM 647 N N . GLU A 1 80 ? 1.232 29.054 -5.669 1.00 93.25 80 GLU A N 1
ATOM 648 C CA . GLU A 1 80 ? 0.415 30.271 -5.600 1.00 93.25 80 GLU A CA 1
ATOM 649 C C . GLU A 1 80 ? -0.355 30.399 -4.278 1.00 93.25 80 GLU A C 1
ATOM 651 O O . GLU A 1 80 ? -0.365 31.475 -3.679 1.00 93.25 80 GLU A O 1
ATOM 656 N N . GLU A 1 81 ? -0.968 29.313 -3.800 1.00 88.56 81 GLU A N 1
ATOM 657 C CA . GLU A 1 81 ? -1.862 29.342 -2.634 1.00 88.56 81 GLU A CA 1
ATOM 658 C C . GLU A 1 81 ? -1.128 29.105 -1.308 1.00 88.56 81 GLU A C 1
ATOM 660 O O . GLU A 1 81 ? -1.493 29.678 -0.278 1.00 88.56 81 GLU A O 1
ATOM 665 N N . LEU A 1 82 ? -0.099 28.249 -1.307 1.00 86.75 82 LEU A N 1
ATOM 666 C CA . LEU A 1 82 ? 0.568 27.784 -0.085 1.00 86.75 82 LEU A CA 1
ATOM 667 C C . LEU A 1 82 ? 2.069 28.114 -0.034 1.00 86.75 82 LEU A C 1
ATOM 669 O O . LEU A 1 82 ? 2.657 28.047 1.046 1.00 86.75 82 LEU A O 1
ATOM 673 N N . GLY A 1 83 ? 2.696 28.486 -1.156 1.00 89.31 83 GLY A N 1
ATOM 674 C CA . GLY A 1 83 ? 4.135 28.760 -1.231 1.00 89.31 83 GLY A CA 1
ATOM 675 C C . GLY A 1 83 ? 5.008 27.536 -0.940 1.00 89.31 83 GLY A C 1
ATOM 676 O O . GLY A 1 83 ? 6.122 27.687 -0.435 1.00 89.31 83 GLY A O 1
ATOM 677 N N . VAL A 1 84 ? 4.492 26.329 -1.199 1.00 89.69 84 VAL A N 1
ATOM 678 C CA . VAL A 1 84 ? 5.192 25.058 -0.963 1.00 89.69 84 VAL A CA 1
ATOM 679 C C . VAL A 1 84 ? 5.386 24.286 -2.261 1.00 89.69 84 VAL A C 1
ATOM 681 O O . VAL A 1 84 ? 4.617 24.425 -3.209 1.00 89.69 84 VAL A O 1
ATOM 684 N N . GLU A 1 85 ? 6.420 23.451 -2.286 1.00 88.00 85 GLU A N 1
ATOM 685 C CA . GLU A 1 85 ? 6.626 22.470 -3.351 1.00 88.00 85 GLU A CA 1
ATOM 686 C C . GLU A 1 85 ? 5.721 21.240 -3.143 1.00 88.00 85 GLU A C 1
ATOM 688 O O . GLU A 1 85 ? 5.351 20.949 -1.999 1.00 88.00 85 GLU A O 1
ATOM 693 N N . PRO A 1 86 ? 5.399 20.483 -4.210 1.00 83.00 86 PRO A N 1
ATOM 694 C CA . PRO A 1 86 ? 4.662 19.230 -4.097 1.00 83.00 86 PRO A CA 1
ATOM 695 C C . PRO A 1 86 ? 5.351 18.217 -3.178 1.00 83.00 86 PRO A C 1
ATOM 697 O O . PRO A 1 86 ? 6.580 18.100 -3.154 1.00 83.00 86 PRO A O 1
ATOM 700 N N . ALA A 1 87 ? 4.548 17.426 -2.47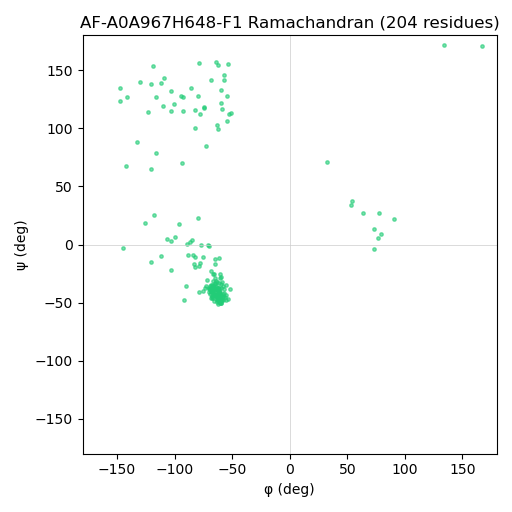2 1.00 82.38 87 ALA A N 1
ATOM 701 C CA . ALA A 1 87 ? 5.031 16.351 -1.621 1.00 82.38 87 ALA A CA 1
ATOM 702 C C . ALA A 1 87 ? 5.786 15.273 -2.423 1.00 82.38 87 ALA A C 1
ATOM 704 O O . ALA A 1 87 ? 5.538 15.045 -3.613 1.00 82.38 87 ALA A O 1
ATOM 705 N N . VAL A 1 88 ? 6.692 14.556 -1.750 1.00 76.00 88 VAL A N 1
ATOM 706 C CA . VAL A 1 88 ? 7.555 13.527 -2.361 1.00 76.00 88 VAL A CA 1
ATOM 707 C C . VAL A 1 88 ? 6.730 12.429 -3.040 1.00 76.00 88 VAL A C 1
ATOM 709 O O . VAL A 1 88 ? 7.093 11.951 -4.111 1.00 76.00 88 VAL A O 1
ATOM 712 N N . GLU A 1 89 ? 5.583 12.066 -2.472 1.00 78.06 89 GLU A N 1
ATOM 713 C CA . GLU A 1 89 ? 4.639 11.103 -3.039 1.00 78.06 89 GLU A CA 1
ATOM 714 C C . GLU A 1 89 ? 4.085 11.575 -4.392 1.00 78.06 89 GLU A C 1
ATOM 716 O O . GLU A 1 89 ? 3.950 10.781 -5.324 1.00 78.06 89 GLU A O 1
ATOM 721 N N . THR A 1 90 ? 3.792 12.872 -4.519 1.00 82.88 90 THR A N 1
ATOM 722 C CA . THR A 1 90 ? 3.305 13.501 -5.755 1.00 82.88 90 THR A CA 1
ATOM 723 C C . THR A 1 90 ? 4.403 13.526 -6.822 1.00 82.88 90 THR A C 1
ATOM 725 O O . THR A 1 90 ? 4.148 13.192 -7.981 1.00 82.88 90 THR A O 1
ATOM 728 N N . VAL A 1 91 ? 5.640 13.849 -6.428 1.00 83.56 91 VAL A N 1
ATOM 729 C CA . VAL A 1 91 ? 6.812 13.849 -7.321 1.00 83.56 91 VAL A CA 1
ATOM 730 C C . VAL A 1 91 ? 7.138 12.436 -7.820 1.00 83.56 91 VAL A C 1
ATOM 732 O O . VAL A 1 91 ? 7.342 12.237 -9.016 1.00 83.56 91 VAL A O 1
ATOM 735 N N . ASN A 1 92 ? 7.123 11.433 -6.939 1.00 82.94 92 ASN A N 1
ATOM 736 C CA . ASN A 1 92 ? 7.380 10.036 -7.307 1.00 82.94 92 ASN A CA 1
ATOM 737 C C . ASN A 1 92 ? 6.333 9.495 -8.296 1.00 82.94 92 ASN A C 1
ATOM 739 O O . ASN A 1 92 ? 6.668 8.780 -9.245 1.00 82.94 92 ASN A O 1
ATOM 743 N N . LEU A 1 93 ? 5.059 9.857 -8.103 1.00 85.00 93 LEU A N 1
ATOM 744 C CA . LEU A 1 93 ? 3.985 9.510 -9.035 1.00 85.00 93 LEU A CA 1
ATOM 745 C C . LEU A 1 93 ? 4.213 10.139 -10.418 1.00 85.00 93 LEU A C 1
ATOM 747 O O . LEU A 1 93 ? 4.065 9.472 -11.437 1.00 85.00 93 LEU A O 1
ATOM 751 N N . TYR A 1 94 ? 4.608 11.410 -10.466 1.00 88.56 94 TYR A N 1
ATOM 752 C CA . TYR A 1 94 ? 4.935 12.081 -11.723 1.00 88.56 94 TYR A CA 1
ATOM 753 C C . TYR A 1 94 ? 6.104 11.409 -12.452 1.00 88.56 94 TYR A C 1
ATOM 755 O O . TYR A 1 94 ? 5.987 11.101 -13.641 1.00 88.56 94 TYR A O 1
ATOM 763 N N . GLU A 1 95 ? 7.212 11.148 -11.754 1.00 85.38 95 GLU A N 1
ATOM 764 C CA . GLU A 1 95 ? 8.401 10.552 -12.368 1.00 85.38 95 GLU A CA 1
ATOM 765 C C . GLU A 1 95 ? 8.128 9.134 -12.885 1.00 85.38 95 GLU A C 1
ATOM 767 O O . GLU A 1 95 ? 8.530 8.813 -14.001 1.00 85.38 95 GLU A O 1
ATOM 772 N N . SER A 1 96 ? 7.356 8.316 -12.164 1.00 79.69 96 SER A N 1
ATOM 773 C CA . SER A 1 96 ? 6.965 6.983 -12.658 1.00 79.69 96 SER A CA 1
ATOM 774 C C . SER A 1 96 ? 6.056 7.045 -13.899 1.00 79.69 96 SER A C 1
ATOM 776 O O . SER A 1 96 ? 6.266 6.359 -14.904 1.00 79.69 96 SER A O 1
ATOM 778 N N . ILE A 1 97 ? 5.068 7.945 -13.923 1.00 88.12 97 ILE A N 1
ATOM 779 C CA . ILE A 1 97 ? 4.221 8.141 -15.116 1.00 88.12 97 ILE A CA 1
ATOM 780 C C . ILE A 1 97 ? 5.069 8.624 -16.305 1.00 88.12 97 ILE A C 1
ATOM 782 O O . ILE A 1 97 ? 4.875 8.200 -17.451 1.00 88.12 97 ILE A O 1
ATOM 786 N N . LYS A 1 98 ? 6.056 9.483 -16.042 1.00 84.62 98 LYS A N 1
ATOM 787 C CA . LYS A 1 98 ? 7.001 10.011 -17.031 1.00 84.62 98 LYS A CA 1
ATOM 788 C C . LYS A 1 98 ? 8.023 8.974 -17.508 1.00 84.62 98 LYS A C 1
ATOM 790 O O . LYS A 1 98 ? 8.442 9.022 -18.664 1.00 84.62 98 LYS A O 1
ATOM 795 N N . LEU A 1 99 ? 8.411 8.008 -16.694 1.00 85.81 99 LEU A N 1
ATOM 796 C CA . LEU A 1 99 ? 9.247 6.895 -17.145 1.00 85.81 99 LEU A CA 1
ATOM 797 C C . LEU A 1 99 ? 8.426 5.846 -17.908 1.00 85.81 99 LEU A C 1
ATOM 799 O O . LEU A 1 99 ? 8.982 5.089 -18.701 1.00 85.81 99 LEU A O 1
ATOM 803 N N . GLY A 1 100 ? 7.094 5.885 -17.782 1.00 76.81 100 GLY A N 1
ATOM 804 C CA . GLY A 1 100 ? 6.196 4.904 -18.395 1.00 76.81 100 GLY A CA 1
ATOM 805 C C . GLY A 1 100 ? 6.237 3.553 -17.683 1.00 76.81 100 GLY A C 1
ATOM 806 O O . GLY A 1 100 ? 5.740 2.569 -18.220 1.00 76.81 100 GLY A O 1
ATOM 807 N N . ASP A 1 101 ? 6.830 3.516 -16.492 1.00 70.62 101 ASP A N 1
ATOM 808 C CA . ASP A 1 101 ? 6.887 2.372 -15.589 1.00 70.62 101 ASP A CA 1
ATOM 809 C C . ASP A 1 101 ? 5.843 2.481 -14.467 1.00 70.62 101 ASP A C 1
ATOM 811 O O . ASP A 1 101 ? 5.812 1.635 -13.572 1.00 70.62 101 ASP A O 1
ATOM 815 N N . TYR A 1 102 ? 4.960 3.489 -14.531 1.00 69.25 102 TYR A N 1
ATOM 816 C CA . TYR A 1 102 ? 3.821 3.585 -13.632 1.00 69.25 102 TYR A CA 1
ATOM 817 C C . TYR A 1 102 ? 2.889 2.391 -13.814 1.00 69.25 102 TYR A C 1
ATOM 819 O O . TYR A 1 102 ? 2.036 2.340 -14.700 1.00 69.25 102 TYR A O 1
ATOM 827 N N . VAL A 1 103 ? 3.052 1.439 -12.912 1.00 60.75 103 VAL A N 1
ATOM 828 C CA . VAL A 1 103 ? 2.056 0.435 -12.592 1.00 60.75 103 VAL A CA 1
ATOM 829 C C . VAL A 1 103 ? 1.297 0.994 -11.393 1.00 60.75 103 VAL A C 1
ATOM 831 O O . VAL A 1 103 ? 1.958 1.375 -10.422 1.00 60.75 103 VAL A O 1
ATOM 834 N N . PRO A 1 104 ? -0.048 1.066 -11.415 1.00 54.72 104 PRO A N 1
ATOM 835 C CA . PRO A 1 104 ? -0.797 1.426 -10.222 1.00 54.72 104 PRO A CA 1
ATOM 836 C C . PRO A 1 104 ? -0.348 0.506 -9.090 1.00 54.72 104 PRO A C 1
ATOM 838 O O . PRO A 1 104 ? -0.583 -0.705 -9.100 1.00 54.72 104 PRO A O 1
ATOM 841 N N . ILE A 1 105 ? 0.328 1.090 -8.108 1.00 48.97 105 ILE A N 1
ATOM 842 C CA . ILE A 1 105 ? 0.387 0.499 -6.786 1.00 48.97 105 ILE A CA 1
ATOM 843 C C . ILE A 1 105 ? -1.013 0.762 -6.255 1.00 48.97 105 ILE A C 1
ATOM 845 O O . ILE A 1 105 ? -1.291 1.806 -5.671 1.00 48.97 105 ILE A O 1
ATOM 849 N N . SER A 1 106 ? -1.952 -0.118 -6.587 1.00 43.56 106 SER A N 1
ATOM 850 C CA . SER A 1 106 ? -3.202 -0.146 -5.865 1.00 43.56 106 SER A CA 1
ATOM 851 C C . SER A 1 106 ? -2.807 -0.305 -4.393 1.00 43.56 106 SER A C 1
ATOM 853 O O . SER A 1 106 ? -2.041 -1.194 -4.035 1.00 43.56 106 SER A O 1
ATOM 855 N N . GLU A 1 107 ? -3.309 0.556 -3.514 1.00 39.88 107 GLU A N 1
ATOM 856 C CA . GLU A 1 107 ? -3.347 0.212 -2.087 1.00 39.88 107 GLU A CA 1
ATOM 857 C C . GLU A 1 107 ? -4.223 -1.043 -1.885 1.00 39.88 107 GLU A C 1
ATOM 859 O O . GLU A 1 107 ? -4.099 -1.709 -0.875 1.00 39.88 107 GLU A O 1
ATOM 864 N N . ASP A 1 108 ? -4.982 -1.460 -2.915 1.00 34.69 108 ASP A N 1
ATOM 865 C CA . ASP A 1 108 ? -5.562 -2.806 -3.049 1.00 34.69 108 ASP A CA 1
ATOM 866 C C . ASP A 1 108 ? -4.726 -3.768 -3.907 1.00 34.69 108 ASP A C 1
ATOM 868 O O . ASP A 1 108 ? -5.189 -4.813 -4.310 1.00 34.69 108 ASP A O 1
ATOM 872 N N . ARG A 1 109 ? -3.450 -3.499 -4.155 1.00 36.78 109 ARG A N 1
ATOM 873 C CA . ARG A 1 109 ? -2.454 -4.571 -4.296 1.00 36.78 109 ARG A CA 1
ATOM 874 C C . ARG A 1 109 ? -1.921 -5.002 -2.924 1.00 36.78 109 ARG A C 1
ATOM 876 O O . ARG A 1 109 ? -1.043 -5.852 -2.865 1.00 36.78 109 ARG A O 1
ATOM 883 N N . ILE A 1 110 ? -2.491 -4.413 -1.866 1.00 41.66 110 ILE A N 1
ATOM 884 C CA . ILE A 1 110 ? -2.507 -4.873 -0.473 1.00 41.66 110 ILE A CA 1
ATOM 885 C C . ILE A 1 110 ? -3.930 -5.399 -0.104 1.00 41.66 110 ILE A C 1
ATOM 887 O O . ILE A 1 110 ? -4.166 -5.738 1.046 1.00 41.66 110 ILE A O 1
ATOM 891 N N . LEU A 1 111 ? -4.901 -5.471 -1.045 1.00 41.38 111 LEU A N 1
ATOM 892 C CA . LEU A 1 111 ? -6.263 -6.018 -0.792 1.00 41.38 111 LEU A CA 1
ATOM 893 C C . LEU A 1 111 ? -6.933 -6.795 -1.956 1.00 41.38 111 LEU A C 1
ATOM 895 O O . LEU A 1 111 ? -8.002 -7.362 -1.771 1.00 41.38 111 LEU A O 1
ATOM 899 N N . GLU A 1 112 ? -6.313 -6.898 -3.125 1.00 35.12 112 GLU A N 1
ATOM 900 C CA . GLU A 1 112 ? -6.592 -7.874 -4.182 1.00 35.12 112 GLU A CA 1
ATOM 901 C C . GLU A 1 112 ? -5.242 -8.276 -4.791 1.00 35.12 112 GLU A C 1
ATOM 903 O O . GLU A 1 112 ? -4.886 -7.954 -5.930 1.00 35.12 112 GLU A O 1
ATOM 908 N N . ALA A 1 113 ? -4.425 -8.968 -3.995 1.00 34.91 113 ALA A N 1
ATOM 909 C CA . ALA A 1 113 ? -3.418 -9.822 -4.601 1.00 34.91 113 ALA A CA 1
ATOM 910 C C . ALA A 1 113 ? -4.126 -10.943 -5.395 1.00 34.91 113 ALA A C 1
ATOM 912 O O . ALA A 1 113 ? -5.288 -11.251 -5.118 1.00 34.91 113 ALA A O 1
ATOM 913 N N . PRO A 1 114 ? -3.462 -11.560 -6.388 1.00 39.69 114 PRO A N 1
ATOM 914 C CA . PRO A 1 114 ? -3.952 -12.813 -6.960 1.00 39.69 114 PRO A CA 1
ATOM 915 C C . PRO A 1 114 ? -4.130 -13.800 -5.809 1.00 39.69 114 PRO A C 1
ATOM 917 O O . PRO A 1 114 ? -3.105 -14.197 -5.276 1.00 39.69 114 PRO A O 1
ATOM 920 N N . ASP A 1 115 ? -5.367 -14.097 -5.386 1.00 42.75 115 ASP A N 1
ATOM 921 C CA . ASP A 1 115 ? -5.650 -14.844 -4.148 1.00 42.75 115 ASP A CA 1
ATOM 922 C C . ASP A 1 115 ? -4.594 -14.549 -3.070 1.00 42.75 115 ASP A C 1
ATOM 924 O O . ASP A 1 115 ? -3.686 -15.350 -2.842 1.00 42.75 115 ASP A O 1
ATOM 928 N N . GLU A 1 116 ? -4.619 -13.334 -2.501 1.00 46.94 116 GLU A N 1
ATOM 929 C CA . GLU A 1 116 ? -3.644 -12.947 -1.479 1.00 46.94 116 GLU A CA 1
ATOM 930 C C . GLU A 1 116 ? -3.615 -14.015 -0.409 1.00 46.94 116 GLU A C 1
ATOM 932 O O . GLU A 1 116 ? -4.615 -14.268 0.269 1.00 46.94 116 GLU A O 1
ATOM 937 N N . VAL A 1 117 ? -2.478 -14.700 -0.343 1.00 53.19 117 VAL A N 1
ATOM 938 C CA . VAL A 1 117 ? -2.364 -15.895 0.454 1.00 53.19 117 VAL A CA 1
ATOM 939 C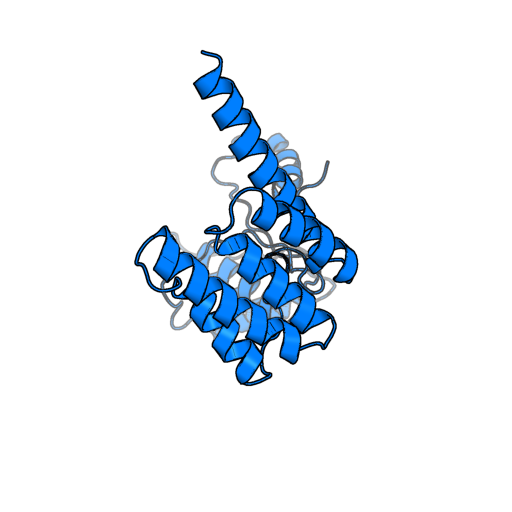 C . VAL A 1 117 ? -2.589 -15.501 1.907 1.00 53.19 117 VAL A C 1
ATOM 941 O O . VAL A 1 117 ? -1.720 -14.900 2.541 1.00 53.19 117 VAL A O 1
ATOM 944 N N . ARG A 1 118 ? -3.788 -15.790 2.417 1.00 64.94 118 ARG A N 1
ATOM 945 C CA . ARG A 1 118 ? -4.268 -15.261 3.693 1.00 64.94 118 ARG A CA 1
ATOM 946 C C . ARG A 1 118 ? -3.311 -15.678 4.808 1.00 64.94 118 ARG A C 1
ATOM 948 O O . ARG A 1 118 ? -3.127 -16.866 5.052 1.00 64.94 118 ARG A O 1
ATOM 955 N N . SER A 1 119 ? -2.660 -14.730 5.475 1.00 77.69 119 SER A N 1
ATOM 956 C CA . SER A 1 119 ? -1.641 -15.063 6.471 1.00 77.69 119 SER A CA 1
ATOM 957 C C . SER A 1 119 ? -1.575 -14.057 7.609 1.00 77.69 119 SER A C 1
ATOM 959 O O . SER A 1 119 ? -1.563 -12.850 7.389 1.00 77.69 119 SER A O 1
ATOM 961 N N . ASN A 1 120 ? -1.503 -14.567 8.838 1.00 82.94 120 ASN A N 1
ATOM 962 C CA . ASN A 1 120 ? -1.235 -13.807 10.064 1.00 82.94 120 ASN A CA 1
ATOM 963 C C . ASN A 1 120 ? 0.069 -14.279 10.742 1.00 82.94 120 ASN A C 1
ATOM 965 O O . ASN A 1 120 ? 0.220 -14.174 11.963 1.00 82.94 120 ASN A O 1
ATOM 969 N N . LEU A 1 121 ? 0.997 -14.855 9.967 1.00 84.12 121 LEU A N 1
ATOM 970 C CA . LEU A 1 121 ? 2.261 -15.359 10.498 1.00 84.12 121 LEU A CA 1
ATOM 971 C C . LEU A 1 121 ? 3.072 -14.227 11.169 1.00 84.12 121 LEU A C 1
ATOM 973 O O . LEU A 1 121 ? 3.224 -13.152 10.586 1.00 84.12 121 LEU A O 1
ATOM 977 N N . PRO A 1 122 ? 3.620 -14.446 12.381 1.00 80.06 122 PRO A N 1
ATOM 978 C CA . PRO A 1 122 ? 4.452 -13.454 13.053 1.00 80.06 122 PRO A CA 1
ATOM 979 C C . PRO A 1 122 ? 5.693 -13.083 12.233 1.00 80.06 122 PRO A C 1
ATOM 981 O O . PRO A 1 122 ? 6.544 -13.932 11.973 1.00 80.06 122 PRO A O 1
ATOM 984 N N . ALA A 1 123 ? 5.843 -11.800 11.903 1.00 71.12 123 ALA A N 1
ATOM 985 C CA . ALA A 1 123 ? 7.025 -11.300 11.210 1.00 71.12 123 ALA A CA 1
ATOM 986 C C . ALA A 1 123 ? 8.231 -11.232 12.161 1.00 71.12 123 ALA A C 1
ATOM 988 O O . ALA A 1 123 ? 8.241 -10.471 13.135 1.00 71.12 123 ALA A O 1
ATOM 989 N N . TYR A 1 124 ? 9.285 -11.996 11.868 1.00 67.06 124 TYR A N 1
ATOM 990 C CA . TYR A 1 124 ? 10.548 -11.918 12.603 1.00 67.06 124 TYR A CA 1
ATOM 991 C C . TYR A 1 124 ? 11.581 -11.095 11.830 1.00 67.06 124 TYR A C 1
ATOM 993 O O . TYR A 1 124 ? 12.009 -11.459 10.743 1.00 67.06 124 TYR A O 1
ATOM 1001 N N . THR A 1 125 ? 12.075 -10.016 12.438 1.00 50.06 125 THR A N 1
ATOM 1002 C CA . THR A 1 125 ? 13.087 -9.113 11.849 1.00 50.06 125 THR A CA 1
ATOM 1003 C C . THR A 1 125 ? 14.516 -9.662 11.873 1.00 50.06 125 THR A C 1
ATOM 1005 O O . THR A 1 125 ? 15.452 -9.003 11.427 1.00 50.06 125 THR A O 1
ATOM 1008 N N . THR A 1 126 ? 14.710 -10.866 12.410 1.00 59.31 126 THR A N 1
ATOM 1009 C CA . THR A 1 126 ? 16.017 -11.526 12.479 1.00 59.31 126 THR A CA 1
ATOM 1010 C C . THR A 1 126 ? 16.022 -12.753 11.559 1.00 59.31 126 THR A C 1
ATOM 1012 O O . THR A 1 126 ? 15.037 -13.492 11.531 1.00 59.31 126 THR A O 1
ATOM 1015 N N . PRO A 1 127 ? 17.101 -13.019 10.810 1.00 58.62 127 PRO A N 1
ATOM 1016 C CA . PRO A 1 127 ? 17.183 -14.214 9.975 1.00 58.62 127 PRO A CA 1
ATOM 1017 C C . PRO A 1 127 ? 17.277 -15.479 10.842 1.00 58.62 127 PRO A C 1
ATOM 1019 O O . PRO A 1 127 ? 17.929 -15.481 11.889 1.00 58.62 127 PRO A O 1
ATOM 1022 N N . LEU A 1 128 ? 16.613 -16.559 10.422 1.00 72.56 128 LEU A N 1
ATOM 1023 C CA . LEU A 1 128 ? 16.798 -17.886 11.012 1.00 72.56 128 LEU A CA 1
ATOM 1024 C C . LEU A 1 128 ? 18.041 -18.520 10.373 1.00 72.56 128 LEU A C 1
ATOM 1026 O O . LEU A 1 128 ? 18.059 -18.733 9.169 1.00 72.56 128 LEU A O 1
ATOM 1030 N N . ILE A 1 129 ? 19.083 -18.773 11.165 1.00 74.62 129 ILE A N 1
ATOM 1031 C CA . ILE A 1 129 ? 20.389 -19.233 10.665 1.00 74.62 129 ILE A CA 1
ATOM 1032 C C . ILE A 1 129 ? 20.550 -20.733 10.931 1.00 74.62 129 ILE A C 1
ATOM 1034 O O . ILE A 1 129 ? 20.366 -21.171 12.069 1.00 74.62 129 ILE A O 1
ATOM 1038 N N . GLY A 1 130 ? 20.965 -21.501 9.918 1.00 75.06 130 GLY A N 1
ATOM 1039 C CA . GLY A 1 130 ? 21.450 -22.876 10.093 1.00 75.06 130 GLY A CA 1
ATOM 1040 C C . GLY A 1 130 ? 20.345 -23.910 10.308 1.00 75.06 130 GLY A C 1
ATOM 1041 O O . GLY A 1 130 ? 20.570 -24.907 10.992 1.00 75.06 130 GLY A O 1
ATOM 1042 N N . ARG A 1 131 ? 19.141 -23.642 9.791 1.00 81.81 131 ARG A N 1
ATOM 1043 C CA . ARG A 1 131 ? 17.959 -24.524 9.876 1.00 81.81 131 ARG A CA 1
ATOM 1044 C C . ARG A 1 131 ? 17.352 -24.837 8.510 1.00 81.81 131 ARG A C 1
ATOM 1046 O O . ARG A 1 131 ? 16.194 -25.232 8.402 1.00 81.81 131 ARG A O 1
ATOM 1053 N N . GLU A 1 132 ? 18.121 -24.629 7.449 1.00 80.38 132 GLU A N 1
ATOM 1054 C CA . GLU A 1 132 ? 17.663 -24.763 6.069 1.00 80.38 132 GLU A CA 1
ATOM 1055 C C . GLU A 1 132 ? 17.280 -26.216 5.743 1.00 80.38 132 GLU A C 1
ATOM 1057 O O . GLU A 1 132 ? 16.316 -26.446 5.014 1.00 80.38 132 GLU A O 1
ATOM 1062 N N . ALA A 1 133 ? 17.980 -27.196 6.328 1.00 81.56 133 ALA A N 1
ATOM 1063 C CA . ALA A 1 133 ? 17.697 -28.621 6.150 1.00 81.56 133 ALA A CA 1
ATOM 1064 C C . ALA A 1 133 ? 16.369 -29.043 6.805 1.00 81.56 133 ALA A C 1
ATOM 1066 O O . ALA A 1 133 ? 15.592 -29.797 6.214 1.00 81.56 133 ALA A O 1
ATOM 1067 N N . GLU A 1 134 ? 16.076 -28.534 8.003 1.00 87.00 134 GLU A N 1
ATOM 1068 C CA . GLU A 1 134 ? 14.813 -28.793 8.692 1.00 87.00 134 GLU A CA 1
ATOM 1069 C C . GLU A 1 134 ? 13.638 -28.092 8.007 1.00 87.00 134 GLU A C 1
ATOM 1071 O O . GLU A 1 134 ? 12.570 -28.686 7.882 1.00 87.00 134 GLU A O 1
ATOM 1076 N N . ILE A 1 135 ? 13.833 -26.864 7.513 1.00 85.12 135 ILE A N 1
ATOM 1077 C CA . ILE A 1 135 ? 12.821 -26.158 6.712 1.00 85.12 135 ILE A CA 1
ATOM 1078 C C . ILE A 1 135 ? 12.522 -26.930 5.425 1.00 85.12 135 ILE A C 1
ATOM 1080 O O . ILE A 1 135 ? 11.354 -27.067 5.063 1.00 85.12 135 ILE A O 1
ATOM 1084 N N . ALA A 1 136 ? 13.547 -27.449 4.741 1.00 83.19 136 ALA A N 1
ATOM 1085 C CA . ALA A 1 136 ? 13.364 -28.271 3.546 1.00 83.19 136 ALA A CA 1
ATOM 1086 C C . ALA A 1 136 ? 12.556 -29.540 3.860 1.00 83.19 136 ALA A C 1
ATOM 1088 O O . ALA A 1 136 ? 11.531 -29.769 3.231 1.00 83.19 136 ALA A O 1
ATOM 1089 N N . SER A 1 137 ? 12.935 -30.276 4.912 1.00 88.06 137 SER A N 1
ATOM 1090 C CA . SER A 1 137 ? 12.208 -31.480 5.352 1.00 88.06 137 SER A CA 1
ATOM 1091 C C . SER A 1 137 ? 10.741 -31.188 5.694 1.00 88.06 137 SER A C 1
ATOM 1093 O O . SER A 1 137 ? 9.850 -31.946 5.329 1.00 88.06 137 SER A O 1
ATOM 1095 N N . LEU A 1 138 ? 10.471 -30.078 6.390 1.00 89.75 138 LEU A N 1
ATOM 1096 C CA . LEU A 1 138 ? 9.102 -29.657 6.698 1.00 89.75 138 LEU A CA 1
ATOM 1097 C C . LEU A 1 138 ? 8.325 -29.265 5.443 1.00 89.75 138 LEU A C 1
ATOM 1099 O O . LEU A 1 138 ? 7.150 -29.594 5.344 1.00 89.75 138 LEU A O 1
ATOM 1103 N N . SER A 1 139 ? 8.974 -28.590 4.493 1.00 86.12 139 SER A N 1
ATOM 1104 C CA . SER A 1 139 ? 8.349 -28.220 3.221 1.00 86.12 139 SER A CA 1
ATOM 1105 C C . SER A 1 139 ? 7.919 -29.463 2.447 1.00 86.12 139 SER A C 1
ATOM 1107 O O . SER A 1 139 ? 6.811 -29.484 1.928 1.00 86.12 139 SER A O 1
ATOM 1109 N N . ASP A 1 140 ? 8.747 -30.510 2.429 1.00 86.62 140 ASP A N 1
ATOM 1110 C CA . ASP A 1 140 ? 8.412 -31.775 1.771 1.00 86.62 140 ASP A CA 1
ATOM 1111 C C . ASP A 1 140 ? 7.170 -32.418 2.408 1.00 86.62 140 ASP A C 1
ATOM 1113 O O . ASP A 1 140 ? 6.217 -32.734 1.699 1.00 86.62 140 ASP A O 1
ATOM 1117 N N . PHE A 1 141 ? 7.121 -32.511 3.744 1.00 89.62 141 PHE A N 1
ATOM 1118 C CA . PHE A 1 141 ? 5.950 -33.043 4.453 1.00 89.62 141 PHE A CA 1
ATOM 1119 C C . PHE A 1 141 ? 4.680 -32.213 4.238 1.00 89.62 141 PHE A C 1
ATOM 1121 O O . PHE A 1 141 ? 3.595 -32.776 4.139 1.00 89.62 141 PHE A O 1
ATOM 1128 N N . ILE A 1 142 ? 4.800 -30.885 4.170 1.00 88.31 142 ILE A N 1
ATOM 1129 C CA . ILE A 1 142 ? 3.676 -29.971 3.929 1.00 88.31 142 ILE A CA 1
ATOM 1130 C C . ILE A 1 142 ? 3.054 -30.203 2.538 1.00 88.31 142 ILE A C 1
ATOM 1132 O O . ILE A 1 142 ? 1.850 -30.020 2.374 1.00 88.31 142 ILE A O 1
ATOM 1136 N N . MET A 1 143 ? 3.848 -30.615 1.544 1.00 83.88 143 MET A N 1
ATOM 1137 C CA . MET A 1 143 ? 3.361 -30.888 0.184 1.00 83.88 143 MET A CA 1
ATOM 1138 C C . MET A 1 143 ? 2.768 -32.292 0.011 1.00 83.88 143 MET A C 1
ATOM 1140 O O . MET A 1 143 ? 2.197 -32.584 -1.043 1.00 83.88 143 MET A O 1
ATOM 1144 N N . GLU A 1 144 ? 2.900 -33.182 0.997 1.00 88.00 144 GLU A N 1
ATOM 1145 C CA . GLU A 1 144 ? 2.339 -34.528 0.903 1.00 88.00 144 GLU A CA 1
ATOM 1146 C C . GLU A 1 144 ? 0.808 -34.498 1.083 1.00 88.00 144 GLU A C 1
ATOM 1148 O O . GLU A 1 144 ? 0.319 -34.180 2.167 1.00 88.00 144 GLU A O 1
ATOM 1153 N N . PRO A 1 145 ? 0.008 -34.920 0.083 1.00 82.69 145 PRO A N 1
ATOM 1154 C CA . PRO A 1 145 ? -1.454 -34.773 0.109 1.00 82.69 145 PRO A CA 1
ATOM 1155 C C . PRO A 1 145 ? -2.166 -35.587 1.205 1.00 82.69 145 PRO A C 1
ATOM 1157 O O . PRO A 1 145 ? -3.352 -35.376 1.448 1.00 82.69 145 PRO A O 1
ATOM 1160 N N . ASN A 1 146 ? -1.462 -36.522 1.853 1.00 89.56 146 ASN A N 1
ATOM 1161 C CA . ASN A 1 146 ? -1.985 -37.372 2.928 1.00 89.56 146 ASN A CA 1
ATOM 1162 C C . ASN A 1 146 ? -1.520 -36.933 4.330 1.00 89.56 146 ASN A C 1
ATOM 1164 O O . ASN A 1 146 ? -1.822 -37.617 5.311 1.00 89.56 146 ASN A O 1
ATOM 1168 N N . ILE A 1 147 ? -0.772 -35.830 4.442 1.00 89.12 147 ILE A N 1
ATOM 1169 C CA . ILE A 1 147 ? -0.308 -35.282 5.717 1.00 89.12 147 ILE A CA 1
ATOM 1170 C C . ILE A 1 147 ? -1.167 -34.068 6.078 1.00 89.12 147 ILE A C 1
ATOM 1172 O O . ILE A 1 147 ? -1.121 -33.035 5.423 1.00 89.12 147 ILE A O 1
ATOM 1176 N N . TYR A 1 148 ? -1.926 -34.184 7.170 1.00 87.75 148 TYR A N 1
ATOM 1177 C CA . TYR A 1 148 ? -2.796 -33.110 7.679 1.00 87.75 148 TYR A CA 1
ATOM 1178 C C . TYR A 1 148 ? -2.322 -32.524 9.018 1.00 87.75 148 TYR A C 1
ATOM 1180 O O . TYR A 1 148 ? -2.862 -31.525 9.486 1.00 87.75 148 TYR A O 1
ATOM 1188 N N . LEU A 1 149 ? -1.335 -33.156 9.665 1.00 91.38 149 LEU A N 1
ATOM 1189 C CA . LEU A 1 149 ? -0.784 -32.722 10.948 1.00 91.38 149 LEU A CA 1
ATOM 1190 C C . LEU A 1 149 ? 0.702 -33.064 11.032 1.00 91.38 149 LEU A C 1
ATOM 1192 O O . LEU A 1 149 ? 1.087 -34.230 10.956 1.00 91.38 149 LEU A O 1
ATOM 1196 N N . ILE A 1 150 ? 1.523 -32.047 11.279 1.00 92.25 150 ILE A N 1
ATOM 1197 C CA . ILE A 1 150 ? 2.955 -32.191 11.534 1.00 92.25 150 ILE A CA 1
ATOM 1198 C C . ILE A 1 150 ? 3.226 -31.709 12.957 1.00 92.25 150 ILE A C 1
ATOM 1200 O O . ILE A 1 150 ? 2.853 -30.601 13.332 1.00 92.25 150 ILE A O 1
ATOM 1204 N N . THR A 1 151 ? 3.886 -32.540 13.766 1.00 91.75 151 THR A N 1
ATOM 1205 C CA . THR A 1 151 ? 4.253 -32.185 15.144 1.00 91.75 151 THR A CA 1
ATOM 1206 C C . THR A 1 151 ? 5.761 -31.990 15.254 1.00 91.75 151 THR A C 1
ATOM 1208 O O . THR A 1 151 ? 6.530 -32.927 15.049 1.00 91.75 151 THR A O 1
ATOM 1211 N N . ILE A 1 152 ? 6.195 -30.784 15.628 1.00 91.12 152 ILE A N 1
ATOM 1212 C CA . ILE A 1 152 ? 7.610 -30.474 15.873 1.00 91.12 152 ILE A CA 1
ATOM 1213 C C . ILE A 1 152 ? 7.912 -30.677 17.359 1.00 91.12 152 ILE A C 1
ATOM 1215 O O . ILE A 1 152 ? 7.418 -29.941 18.214 1.00 91.12 152 ILE A O 1
ATOM 1219 N N . VAL A 1 153 ? 8.763 -31.653 17.675 1.00 90.00 153 VAL A N 1
ATOM 1220 C CA . VAL A 1 153 ? 9.156 -31.983 19.053 1.00 90.00 153 VAL A CA 1
ATOM 1221 C C . VAL A 1 153 ? 10.606 -31.578 19.301 1.00 90.00 153 VAL A C 1
ATOM 1223 O O . VAL A 1 153 ? 11.462 -31.686 18.430 1.00 90.00 153 VAL A O 1
ATOM 1226 N N . GLY A 1 154 ? 10.896 -31.094 20.507 1.00 87.81 154 GLY A N 1
ATOM 1227 C CA . GLY A 1 154 ? 12.252 -30.733 20.908 1.00 87.81 154 GLY A CA 1
ATOM 1228 C C . GLY A 1 154 ? 12.298 -29.922 22.205 1.00 87.81 154 GLY A C 1
ATOM 1229 O O . GLY A 1 154 ? 11.251 -29.467 22.683 1.00 87.81 154 GLY A O 1
ATOM 1230 N N . PRO A 1 155 ? 13.499 -29.697 22.765 1.00 85.38 155 PRO A N 1
ATOM 1231 C CA . PRO 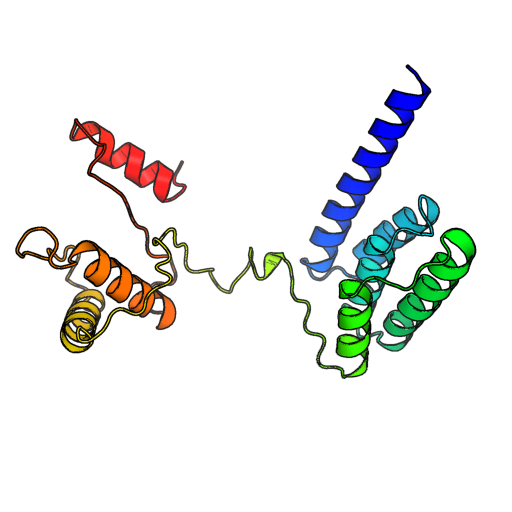A 1 155 ? 13.691 -28.976 24.023 1.00 85.38 155 PRO A CA 1
ATOM 1232 C C . PRO A 1 155 ? 13.040 -27.582 24.044 1.00 85.38 155 PRO A C 1
ATOM 1234 O O . PRO A 1 155 ? 12.810 -26.958 23.001 1.00 85.38 155 PRO A O 1
ATOM 1237 N N . GLY A 1 156 ? 12.720 -27.073 25.235 1.00 85.62 156 GLY A N 1
ATOM 1238 C CA . GLY A 1 156 ? 12.236 -25.698 25.408 1.00 85.62 156 GLY A CA 1
ATOM 1239 C C . GLY A 1 156 ? 13.234 -24.677 24.849 1.00 85.62 156 GLY A C 1
ATOM 1240 O O . GLY A 1 156 ? 14.440 -24.882 24.933 1.00 85.62 156 GLY A O 1
ATOM 1241 N N . GLY A 1 157 ? 12.746 -23.603 24.225 1.00 79.31 157 GLY A N 1
ATOM 1242 C CA . GLY A 1 157 ? 13.600 -22.520 23.714 1.00 79.31 157 GLY A CA 1
ATOM 1243 C C . GLY A 1 157 ? 14.417 -22.823 22.449 1.00 79.31 157 GLY A C 1
ATOM 1244 O O . GLY A 1 157 ? 15.017 -21.908 21.902 1.00 79.31 157 GLY A O 1
ATOM 1245 N N . ILE A 1 158 ? 14.395 -24.051 21.912 1.00 83.31 158 ILE A N 1
ATOM 1246 C CA . ILE A 1 158 ? 15.191 -24.431 20.722 1.00 83.31 158 ILE A CA 1
ATOM 1247 C C . ILE A 1 158 ? 14.707 -23.798 19.397 1.00 83.31 158 ILE A C 1
ATOM 1249 O O . ILE A 1 158 ? 15.292 -24.038 18.346 1.00 83.31 158 ILE A O 1
ATOM 1253 N N . GLY A 1 159 ? 13.629 -23.005 19.432 1.00 83.94 159 GLY A N 1
ATOM 1254 C CA . GLY A 1 159 ? 13.104 -22.293 18.263 1.00 83.94 159 GLY A CA 1
ATOM 1255 C C . GLY A 1 159 ? 12.048 -23.043 17.441 1.00 83.94 159 GLY A C 1
ATOM 1256 O O . GLY A 1 159 ? 11.846 -22.694 16.287 1.00 83.94 159 GLY A O 1
ATOM 1257 N N . LYS A 1 160 ? 11.344 -24.035 18.005 1.00 89.88 160 LYS A N 1
ATOM 1258 C CA . LYS A 1 160 ? 10.315 -24.833 17.290 1.00 89.88 160 LYS A CA 1
ATOM 1259 C C . LYS A 1 160 ? 9.236 -23.984 16.615 1.00 89.88 160 LYS A C 1
ATOM 1261 O O . LYS A 1 160 ? 8.941 -24.192 15.448 1.00 89.88 160 LYS A O 1
ATOM 1266 N N . THR A 1 161 ? 8.691 -23.005 17.338 1.00 86.50 161 THR A N 1
ATOM 1267 C CA . THR A 1 161 ? 7.683 -22.074 16.807 1.00 86.50 161 THR A CA 1
ATOM 1268 C C . THR A 1 161 ? 8.238 -21.281 15.631 1.00 86.50 161 THR A C 1
ATOM 1270 O O . THR A 1 161 ? 7.586 -21.136 14.608 1.00 86.50 161 THR A O 1
ATOM 1273 N N . ARG A 1 162 ? 9.493 -20.840 15.740 1.00 85.75 162 ARG A N 1
ATOM 1274 C CA . ARG A 1 162 ? 10.165 -20.092 14.682 1.00 85.75 162 ARG A CA 1
ATOM 1275 C C . ARG A 1 162 ? 10.472 -20.951 13.456 1.00 85.75 162 ARG A C 1
ATOM 1277 O O . ARG A 1 162 ? 10.365 -20.463 12.341 1.00 85.75 162 ARG A O 1
ATOM 1284 N N . LEU A 1 163 ? 10.812 -22.224 13.661 1.00 87.69 163 LEU A N 1
ATOM 1285 C CA . LEU A 1 163 ? 10.978 -23.202 12.589 1.00 87.69 163 LEU A CA 1
ATOM 1286 C C . LEU A 1 163 ? 9.648 -23.468 11.862 1.00 87.69 163 LEU A C 1
ATOM 1288 O O . LEU A 1 163 ? 9.631 -23.487 10.636 1.00 87.69 163 LEU A O 1
ATOM 1292 N N . ALA A 1 164 ? 8.544 -23.623 12.602 1.00 89.56 164 ALA A N 1
ATOM 1293 C CA . ALA A 1 164 ? 7.210 -23.801 12.024 1.00 89.56 164 ALA A CA 1
ATOM 1294 C C . ALA A 1 164 ? 6.791 -22.594 11.171 1.00 89.56 164 ALA A C 1
ATOM 1296 O O . ALA A 1 164 ? 6.347 -22.764 10.041 1.00 89.56 164 ALA A O 1
ATOM 1297 N N . ILE A 1 165 ? 6.989 -21.379 11.697 1.00 88.12 165 ILE A N 1
ATOM 1298 C CA . ILE A 1 165 ? 6.654 -20.132 11.000 1.00 88.12 165 ILE A CA 1
ATOM 1299 C C . ILE A 1 165 ? 7.506 -19.969 9.736 1.00 88.12 165 ILE A C 1
ATOM 1301 O O . ILE A 1 165 ? 6.957 -19.696 8.678 1.00 88.12 165 ILE A O 1
ATOM 1305 N N . ALA A 1 166 ? 8.814 -20.238 9.800 1.00 85.56 166 ALA A N 1
ATOM 1306 C CA . ALA A 1 166 ? 9.684 -20.164 8.623 1.00 85.56 166 ALA A CA 1
ATOM 1307 C C . ALA A 1 166 ? 9.308 -21.186 7.529 1.00 85.56 166 ALA A C 1
ATOM 1309 O O . ALA A 1 166 ? 9.387 -20.884 6.338 1.00 85.56 166 ALA A O 1
ATOM 1310 N N . ALA A 1 167 ? 8.889 -22.399 7.911 1.00 87.81 167 ALA A N 1
ATOM 1311 C CA . ALA A 1 167 ? 8.393 -23.394 6.959 1.00 87.81 167 ALA A CA 1
ATOM 1312 C C . ALA A 1 167 ? 7.066 -22.955 6.315 1.00 87.81 167 ALA A C 1
ATOM 1314 O O . ALA A 1 167 ? 6.899 -23.086 5.103 1.00 87.81 167 ALA A O 1
ATOM 1315 N N . ALA A 1 168 ? 6.163 -22.369 7.103 1.00 87.19 168 ALA A N 1
ATOM 1316 C CA . ALA A 1 168 ? 4.912 -21.798 6.622 1.00 87.19 168 ALA A CA 1
ATOM 1317 C C . ALA A 1 168 ? 5.141 -20.617 5.656 1.00 87.19 168 ALA A C 1
ATOM 1319 O O . ALA A 1 168 ? 4.595 -20.618 4.558 1.00 87.19 168 ALA A O 1
ATOM 1320 N N . GLU A 1 169 ? 6.024 -19.665 5.980 1.00 83.62 169 GLU A N 1
ATOM 1321 C CA . GLU A 1 169 ? 6.414 -18.559 5.084 1.00 83.62 169 GLU A CA 1
ATOM 1322 C C . GLU A 1 169 ? 6.975 -19.059 3.7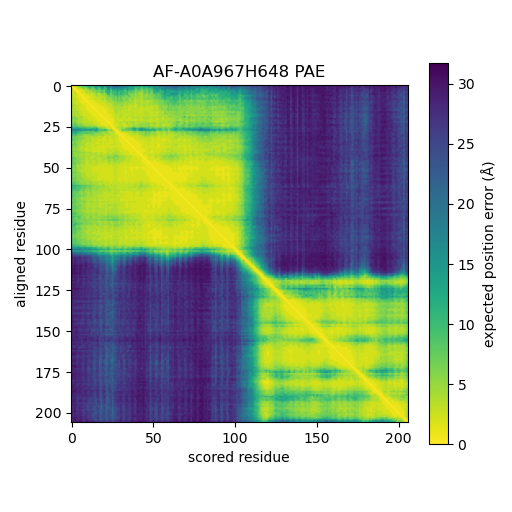43 1.00 83.62 169 GLU A C 1
ATOM 1324 O O . GLU A 1 169 ? 6.690 -18.506 2.675 1.00 83.62 169 GLU A O 1
ATOM 1329 N N . ARG A 1 170 ? 7.752 -20.146 3.769 1.00 81.88 170 ARG A N 1
ATOM 1330 C CA . ARG A 1 170 ? 8.272 -20.773 2.550 1.00 81.88 170 ARG A CA 1
ATOM 1331 C C . ARG A 1 170 ? 7.162 -21.425 1.720 1.00 81.88 170 ARG A C 1
ATOM 1333 O O . ARG A 1 170 ? 7.180 -21.305 0.494 1.00 81.88 170 ARG A O 1
ATOM 1340 N N . ALA A 1 171 ? 6.196 -22.079 2.361 1.00 81.38 171 ALA A N 1
ATOM 1341 C CA . ALA A 1 171 ? 5.029 -22.656 1.694 1.00 81.38 171 ALA A CA 1
ATOM 1342 C C . ALA A 1 171 ? 4.137 -21.576 1.043 1.00 81.38 171 ALA A C 1
ATOM 1344 O O . ALA A 1 171 ? 3.648 -21.772 -0.068 1.00 81.38 171 ALA A O 1
ATOM 1345 N N . LEU A 1 172 ? 4.013 -20.405 1.682 1.00 78.44 172 LEU A N 1
ATOM 1346 C CA . LEU A 1 172 ? 3.355 -19.222 1.114 1.00 78.44 172 LEU A CA 1
ATOM 1347 C C . LEU A 1 172 ? 4.084 -18.717 -0.140 1.00 78.44 172 LEU A C 1
ATOM 1349 O O . LEU A 1 172 ? 3.487 -18.555 -1.201 1.00 78.44 172 LEU A O 1
ATOM 1353 N N . THR A 1 173 ? 5.402 -18.523 -0.036 1.00 72.25 173 THR A N 1
ATOM 1354 C CA . THR A 1 173 ? 6.233 -17.943 -1.109 1.00 72.25 173 THR A CA 1
ATOM 1355 C C . THR A 1 173 ? 6.324 -18.848 -2.346 1.00 72.25 173 THR A C 1
ATOM 1357 O O . THR A 1 173 ? 6.559 -18.373 -3.454 1.00 72.25 173 THR A O 1
ATOM 1360 N N . THR A 1 174 ? 6.142 -20.160 -2.174 1.00 71.44 174 THR A N 1
ATOM 1361 C CA . THR A 1 174 ? 6.160 -21.144 -3.272 1.00 71.44 174 THR A CA 1
ATOM 1362 C C . THR A 1 174 ? 4.827 -21.245 -4.023 1.00 71.44 174 THR A C 1
ATOM 1364 O O . THR A 1 174 ? 4.794 -21.823 -5.106 1.00 71.44 174 THR A O 1
ATOM 1367 N N . GLY A 1 175 ? 3.753 -20.628 -3.510 1.00 65.50 175 GLY A N 1
ATOM 1368 C CA . GLY A 1 175 ? 2.444 -20.562 -4.172 1.00 65.50 175 GLY A CA 1
ATOM 1369 C C . GLY A 1 175 ? 1.594 -21.831 -4.049 1.00 65.50 175 GLY A C 1
ATOM 1370 O O . GLY A 1 175 ? 0.556 -21.939 -4.697 1.00 65.50 175 GLY A O 1
ATOM 1371 N N . ASN A 1 176 ? 2.013 -22.796 -3.228 1.00 67.56 176 ASN A N 1
ATOM 1372 C CA . ASN A 1 176 ? 1.325 -24.078 -3.054 1.00 67.56 176 ASN A CA 1
ATOM 1373 C C . ASN A 1 176 ? 0.092 -24.005 -2.141 1.00 67.56 176 ASN A C 1
ATOM 1375 O O . ASN A 1 176 ? -0.752 -24.895 -2.191 1.00 67.56 176 ASN A O 1
ATOM 1379 N N . PHE A 1 177 ? -0.020 -22.961 -1.321 1.00 73.19 177 PHE A N 1
ATOM 1380 C CA . PHE A 1 177 ? -1.140 -22.741 -0.407 1.00 73.19 177 PHE A CA 1
ATOM 1381 C C . PHE A 1 177 ? -1.872 -21.479 -0.823 1.00 73.19 177 PHE A C 1
ATOM 1383 O O . PHE A 1 177 ? -1.656 -20.443 -0.227 1.00 73.19 177 PHE A O 1
ATOM 1390 N N . GLN A 1 178 ? -2.710 -21.543 -1.857 1.00 65.38 178 GLN A N 1
ATOM 1391 C CA . GLN A 1 178 ? -3.415 -20.354 -2.366 1.00 65.38 178 GLN A CA 1
ATOM 1392 C C . GLN A 1 178 ? -4.421 -19.781 -1.354 1.00 65.38 178 GLN A C 1
ATOM 1394 O O . GLN A 1 178 ? -4.701 -18.590 -1.357 1.00 65.38 178 GLN A O 1
ATOM 1399 N N . GLU A 1 179 ? -4.919 -20.616 -0.439 1.00 71.38 179 GLU A N 1
ATOM 1400 C CA . GLU A 1 179 ? -5.909 -20.210 0.562 1.00 71.38 179 GLU A CA 1
ATOM 1401 C C . GLU A 1 179 ? -5.314 -19.521 1.795 1.00 71.38 179 GLU A C 1
ATOM 1403 O O . GLU A 1 179 ? -6.050 -18.846 2.517 1.00 71.38 179 GLU A O 1
ATOM 1408 N N . GLY A 1 180 ? -4.013 -19.680 2.066 1.00 82.69 180 GLY A N 1
ATOM 1409 C CA . GLY A 1 180 ? -3.404 -19.085 3.252 1.00 82.69 180 GLY A CA 1
ATOM 1410 C C . GLY A 1 180 ? -2.494 -19.974 4.090 1.00 82.69 180 GLY A C 1
ATOM 1411 O O . GLY A 1 180 ? -2.449 -21.191 3.936 1.00 82.69 180 GLY A O 1
ATOM 1412 N N . SER A 1 181 ? -1.826 -19.349 5.058 1.00 85.94 181 SER A N 1
ATOM 1413 C CA . SER A 1 181 ? -1.218 -20.012 6.212 1.00 85.94 181 SER A CA 1
ATOM 1414 C C . SER A 1 181 ? -1.397 -19.152 7.453 1.00 85.94 181 SER A C 1
ATOM 1416 O O . SER A 1 181 ? -0.963 -18.006 7.484 1.00 85.94 181 SER A O 1
ATOM 1418 N N . PHE A 1 182 ? -1.951 -19.733 8.515 1.00 87.50 182 PHE A N 1
ATOM 1419 C CA . PHE A 1 182 ? -2.319 -18.992 9.715 1.00 87.50 182 PHE A CA 1
ATOM 1420 C C . PHE A 1 182 ? -1.603 -19.514 10.961 1.00 87.50 182 PHE A C 1
ATOM 1422 O O . PHE A 1 182 ? -1.477 -20.718 11.178 1.00 87.50 182 PHE A O 1
ATOM 1429 N N . PHE A 1 183 ? -1.144 -18.593 11.800 1.00 87.44 183 PHE A N 1
ATOM 1430 C CA . PHE A 1 183 ? -0.644 -18.850 13.135 1.00 87.44 183 PHE A CA 1
ATOM 1431 C C . PHE A 1 183 ? -1.773 -18.705 14.155 1.00 87.44 183 PHE A C 1
ATOM 1433 O O . PHE A 1 183 ? -2.442 -17.674 14.225 1.00 87.44 183 PHE A O 1
ATOM 1440 N N . ILE A 1 184 ? -1.948 -19.735 14.979 1.00 87.06 184 ILE A N 1
ATOM 1441 C CA . ILE A 1 184 ? -2.908 -19.740 16.081 1.00 87.06 184 ILE A CA 1
ATOM 1442 C C . ILE A 1 184 ? -2.131 -20.019 17.354 1.00 87.06 184 ILE A C 1
ATOM 1444 O O . ILE A 1 184 ? -1.571 -21.104 17.530 1.00 87.06 184 ILE A O 1
ATOM 1448 N N . ASP A 1 185 ? -2.089 -19.027 18.238 1.00 86.31 185 ASP A N 1
ATOM 1449 C CA . ASP A 1 185 ? -1.497 -19.211 19.552 1.00 86.31 185 ASP A CA 1
ATOM 1450 C C . ASP A 1 185 ? -2.476 -19.966 20.453 1.00 86.31 185 ASP A C 1
ATOM 1452 O O . ASP A 1 185 ? -3.532 -19.454 20.823 1.00 86.31 185 ASP A O 1
ATOM 1456 N N . LEU A 1 186 ? -2.122 -21.201 20.804 1.00 85.94 186 LEU A N 1
ATOM 1457 C CA . LEU A 1 186 ? -2.907 -22.031 21.717 1.00 85.94 186 LEU A CA 1
ATOM 1458 C C . LEU A 1 186 ? -2.515 -21.820 23.188 1.00 85.94 186 LEU A C 1
ATOM 1460 O O . LEU A 1 186 ? -3.211 -22.321 24.066 1.00 85.94 186 LEU A O 1
ATOM 1464 N N . VAL A 1 187 ? -1.432 -21.084 23.482 1.00 84.75 187 VAL A N 1
ATOM 1465 C CA . VAL A 1 187 ? -0.991 -20.776 24.856 1.00 84.75 187 VAL A CA 1
ATOM 1466 C C . VAL A 1 187 ? -2.074 -20.103 25.714 1.00 84.75 187 VAL A C 1
ATOM 1468 O O . VAL A 1 187 ? -2.200 -20.492 26.877 1.00 84.75 187 VAL A O 1
ATOM 1471 N N . PRO A 1 188 ? -2.855 -19.119 25.221 1.00 81.75 188 PRO A N 1
ATOM 1472 C CA . PRO A 1 188 ? -3.875 -18.465 26.041 1.00 81.75 188 PRO A CA 1
ATOM 1473 C C . PRO A 1 188 ? -5.137 -19.314 26.272 1.00 81.75 188 PRO A C 1
ATOM 1475 O O . PRO A 1 188 ? -5.958 -18.938 27.111 1.00 81.75 188 PRO A O 1
ATOM 1478 N N . LEU A 1 189 ? -5.316 -20.435 25.562 1.00 85.88 189 LEU A N 1
ATOM 1479 C CA . LEU A 1 189 ? -6.521 -21.259 25.667 1.00 85.88 189 LEU A CA 1
ATOM 1480 C C . LEU A 1 189 ? -6.466 -22.148 26.913 1.00 85.88 189 LEU A C 1
ATOM 1482 O O . LEU A 1 189 ? -5.506 -22.885 27.133 1.00 85.88 189 LEU A O 1
ATOM 1486 N N . GLN A 1 190 ? -7.522 -22.095 27.724 1.00 85.19 190 GLN A N 1
ATOM 1487 C CA . GLN A 1 190 ? -7.627 -22.867 28.968 1.00 85.19 190 GLN A CA 1
ATOM 1488 C C . GLN A 1 190 ? -8.548 -24.083 28.823 1.00 85.19 190 GLN A C 1
ATOM 1490 O O . GLN A 1 190 ? -8.419 -25.045 29.580 1.00 85.19 190 GLN A O 1
ATOM 1495 N N . GLU A 1 191 ? -9.449 -24.071 27.836 1.00 87.56 191 GLU A N 1
ATOM 1496 C CA . GLU A 1 191 ? -10.426 -25.133 27.600 1.00 87.56 191 GLU A CA 1
ATOM 1497 C C . GLU A 1 191 ? -10.433 -25.582 26.135 1.00 87.56 191 GLU A C 1
ATOM 1499 O O . GLU A 1 191 ? -10.407 -24.766 25.214 1.00 87.56 191 GLU A O 1
ATOM 1504 N N . ALA A 1 192 ? -10.560 -26.892 25.896 1.00 84.19 192 ALA A N 1
ATOM 1505 C CA . ALA A 1 192 ? -10.595 -27.452 24.540 1.00 84.19 192 ALA A CA 1
ATOM 1506 C C . ALA A 1 192 ? -11.758 -26.907 23.685 1.00 84.19 192 ALA A C 1
ATOM 1508 O O . ALA A 1 192 ? -11.638 -26.816 22.465 1.00 84.19 192 ALA A O 1
ATOM 1509 N N . GLY A 1 193 ? -12.865 -26.498 24.318 1.00 85.12 193 GLY A N 1
ATOM 1510 C CA . GLY A 1 193 ? -14.009 -25.884 23.637 1.00 85.12 193 GLY A CA 1
ATOM 1511 C C . GLY A 1 193 ? -13.707 -24.524 22.996 1.00 85.12 193 GLY A C 1
ATOM 1512 O O . GLY A 1 193 ? -14.459 -24.093 22.128 1.00 85.12 193 GLY A O 1
ATOM 1513 N N . GLN A 1 194 ? -12.604 -23.869 23.373 1.00 82.94 194 GLN A N 1
ATOM 1514 C CA . GLN A 1 194 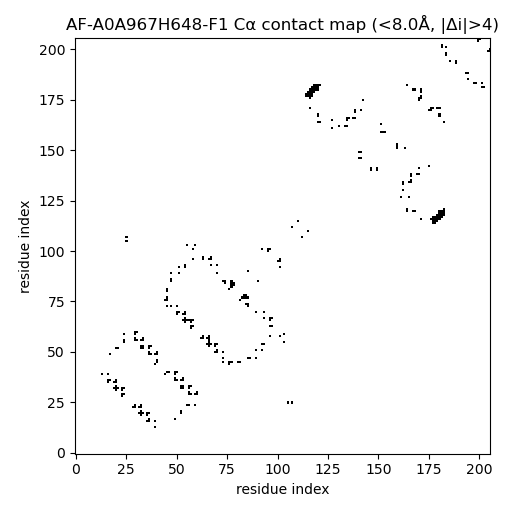? -12.195 -22.568 22.832 1.00 82.94 194 GLN A CA 1
ATOM 1515 C C . GLN A 1 194 ? -11.439 -22.690 21.500 1.00 82.94 194 GLN A C 1
ATOM 1517 O O . GLN A 1 194 ? -11.363 -21.721 20.755 1.00 82.94 194 GLN A O 1
ATOM 1522 N N . ILE A 1 195 ? -10.940 -23.883 21.156 1.00 83.75 195 ILE A N 1
ATOM 1523 C CA . ILE A 1 195 ? -10.103 -24.100 19.966 1.00 83.75 195 ILE A CA 1
ATOM 1524 C C . ILE A 1 195 ? -10.864 -23.787 18.669 1.00 83.75 195 ILE A C 1
ATOM 1526 O O . ILE A 1 195 ? -10.343 -23.079 17.811 1.00 83.75 195 ILE A O 1
ATOM 1530 N N . LEU A 1 196 ? -12.097 -24.290 18.518 1.00 85.12 196 LEU A N 1
ATOM 1531 C CA . LEU A 1 196 ? -12.898 -24.081 17.302 1.00 85.12 196 LEU A CA 1
ATOM 1532 C C . LEU A 1 196 ? -13.323 -22.613 17.101 1.00 85.12 196 LEU A C 1
ATOM 1534 O O . LEU A 1 196 ? -13.141 -22.116 15.991 1.00 85.12 196 LEU A O 1
ATOM 1538 N N . PRO A 1 197 ? -13.826 -21.892 18.124 1.00 81.56 197 PRO A N 1
ATOM 1539 C CA . PRO A 1 197 ? -14.070 -20.454 18.018 1.00 81.56 197 PRO A CA 1
ATOM 1540 C C . PRO A 1 197 ? -12.822 -19.654 17.630 1.00 81.56 197 PRO A C 1
ATOM 1542 O O . PRO A 1 197 ? -12.894 -18.830 16.725 1.00 81.56 197 PRO A O 1
ATOM 1545 N N . THR A 1 198 ? -11.669 -19.932 18.251 1.00 79.12 198 THR A N 1
ATOM 1546 C CA . THR A 1 198 ? -10.414 -19.232 17.935 1.00 79.12 198 THR A CA 1
ATOM 1547 C C . THR A 1 198 ? -9.939 -19.523 16.509 1.00 79.12 198 THR A C 1
ATOM 1549 O O . THR A 1 198 ? -9.458 -18.619 15.830 1.00 79.12 198 THR A O 1
ATOM 1552 N N . LEU A 1 199 ? -10.107 -20.757 16.021 1.00 81.00 199 LEU A N 1
ATOM 1553 C CA . LEU A 1 199 ? -9.870 -21.115 14.617 1.00 81.00 199 LEU A CA 1
ATOM 1554 C C . LEU A 1 199 ? -10.771 -20.314 13.669 1.00 81.00 199 LEU A C 1
ATOM 1556 O O . LEU A 1 199 ? -10.266 -19.719 12.722 1.00 81.00 199 LEU A O 1
ATOM 1560 N N . ALA A 1 200 ? -12.082 -20.286 13.925 1.00 79.38 200 ALA A N 1
ATOM 1561 C CA . ALA A 1 200 ? -13.048 -19.588 13.076 1.00 79.38 200 ALA A CA 1
ATOM 1562 C C . ALA A 1 200 ? -12.760 -18.082 13.005 1.00 79.38 200 ALA A C 1
ATOM 156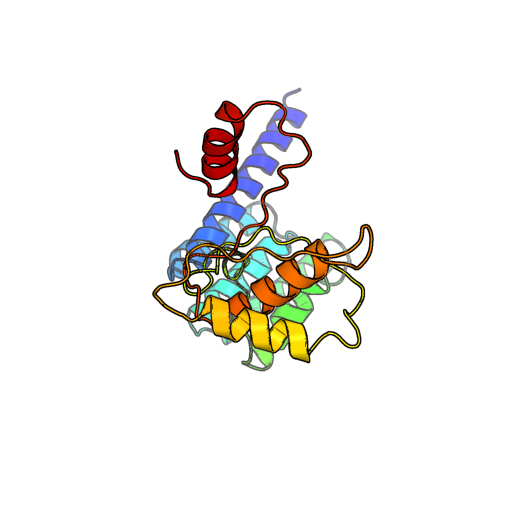4 O O . ALA A 1 200 ? -12.674 -17.528 11.911 1.00 79.38 200 ALA A O 1
ATOM 1565 N N . GLU A 1 201 ? -12.508 -17.454 14.157 1.00 78.12 201 GLU A N 1
ATOM 1566 C CA . GLU A 1 201 ? -12.135 -16.041 14.252 1.00 78.12 201 GLU A CA 1
ATOM 1567 C C . GLU A 1 201 ? -10.838 -15.747 13.486 1.00 78.12 201 GLU A C 1
ATOM 1569 O O . GLU A 1 201 ? -10.800 -14.838 12.661 1.00 78.12 201 GLU A O 1
ATOM 1574 N N . THR A 1 202 ? -9.791 -16.556 13.686 1.00 78.44 202 THR A N 1
ATOM 1575 C CA . THR A 1 202 ? -8.486 -16.341 13.032 1.00 78.44 202 THR A CA 1
ATOM 1576 C C . THR A 1 202 ? -8.566 -16.489 11.510 1.00 78.44 202 THR A C 1
ATOM 1578 O O . THR A 1 202 ? -7.853 -15.808 10.775 1.00 78.44 202 THR A O 1
ATOM 1581 N N . LEU A 1 203 ? -9.435 -17.377 11.026 1.00 77.69 203 LEU A N 1
ATOM 1582 C CA . LEU A 1 203 ? -9.628 -17.655 9.603 1.00 77.69 203 LEU A CA 1
ATOM 1583 C C . LEU A 1 203 ? -10.693 -16.755 8.943 1.00 77.69 203 LEU A C 1
ATOM 1585 O O . LEU A 1 203 ? -10.939 -16.901 7.743 1.00 77.69 203 LEU A O 1
ATOM 1589 N N . ASN A 1 204 ? -11.316 -15.835 9.695 1.00 71.75 204 ASN A N 1
ATOM 1590 C CA . ASN A 1 204 ? -12.465 -15.025 9.271 1.00 71.75 204 ASN A CA 1
ATOM 1591 C C . ASN A 1 204 ? -13.648 -15.867 8.739 1.00 71.75 204 ASN A C 1
ATOM 1593 O O . ASN A 1 204 ? -14.317 -15.471 7.780 1.00 71.75 204 ASN A O 1
ATOM 1597 N N . TYR A 1 205 ? -13.906 -17.033 9.340 1.00 65.12 205 TYR A N 1
ATOM 1598 C CA . TYR A 1 205 ? -15.127 -17.802 9.086 1.00 65.12 205 TYR A CA 1
ATOM 1599 C C . TYR A 1 205 ? -16.269 -17.304 9.997 1.00 65.12 205 TYR A C 1
ATOM 1601 O O . TYR A 1 205 ? -16.026 -17.082 11.184 1.00 65.12 205 TYR A O 1
ATOM 1609 N N . PRO A 1 206 ? -17.489 -17.106 9.456 1.00 45.31 206 PRO A N 1
ATOM 1610 C CA . PRO A 1 206 ? -18.659 -16.661 10.217 1.00 45.31 206 PRO A CA 1
ATOM 1611 C C . PRO A 1 206 ? -19.186 -17.706 11.209 1.00 45.31 206 PRO A C 1
ATOM 1613 O O . PRO A 1 206 ? -18.957 -18.919 10.990 1.00 45.31 206 PRO A O 1
#